Protein AF-A0A9P1HA32-F1 (afdb_monomer_lite)

pLDDT: mean 78.18, std 13.2, range [44.25, 96.19]

Foldseek 3Di:
DVVVVVVPDPPVCVVVVLDALLVVLLVVLQVLLVVLVCVVPDVVVCCVVVVVVVVVCVVVQQQDWAFPLCQLVLLVVLLVLLVVVVCCLVVVNPVLLVNLVRNVVRPPPFFFFAPLLLCVVSVVLNVVSVVSSVCSPPPDDRDPPDTDRNNVSVVVSVNSSSVNVNSSSSCSVNSVPPDPVPGPNDDPPVVPDPVVSLQPSRGDPGNDDSSSVSNVSSVVSVVVSVVVVVVVVVVVVVVVVVVD

Radius of gyration: 21.09 Å; chains: 1; bounding box: 53×34×69 Å

InterPro domains:
  IPR039698 Polyprenal reductase [PTHR14624] (65-184)

Secondary structure (DSSP, 8-state):
-HHHHHTTS-GGGHHHHHS-HHHHHHHHHHHHHHHHHHHHH-HHHHHHHHHHHHHHHHHTTTTSEEPTTHHHHHHHHHHHHHHHHHHHHHTT-HHHHHHHHHHHHHS-S--PPPHHHHHHHHHHHHHHHHHHHHHHHHT----TT-PEEHHHHHHHHHHHHHHHHHHHHHTHHHHHH--TTT------GGGGSHHHHHHH---TT-S--HHHHHHHHHHHHHHHHHHHHHHHHHHHHHHHHTT-

Structure (mmCIF, N/CA/C/O backbone):
data_AF-A0A9P1HA32-F1
#
_entry.id   AF-A0A9P1HA32-F1
#
loop_
_atom_site.group_PDB
_atom_site.id
_atom_site.type_symbol
_atom_site.label_atom_id
_atom_site.label_alt_id
_atom_site.label_comp_id
_atom_site.label_asym_id
_atom_site.label_entity_id
_atom_site.label_seq_id
_atom_site.pdbx_PDB_ins_code
_atom_site.Cartn_x
_atom_site.Cartn_y
_atom_site.Cartn_z
_atom_site.occupancy
_atom_site.B_iso_or_equiv
_atom_site.auth_seq_id
_atom_site.auth_comp_id
_atom_site.auth_asym_id
_atom_site.auth_atom_id
_atom_site.pdbx_PDB_model_num
ATOM 1 N N . MET A 1 1 ? 3.486 -9.807 30.773 1.00 44.25 1 MET A N 1
ATOM 2 C CA . MET A 1 1 ? 4.508 -10.200 29.771 1.00 44.25 1 MET A CA 1
ATOM 3 C C . MET A 1 1 ? 4.832 -9.057 28.807 1.00 44.25 1 MET A C 1
ATOM 5 O O . MET A 1 1 ? 6.008 -8.838 28.571 1.00 44.25 1 MET A O 1
ATOM 9 N N . ALA A 1 2 ? 3.843 -8.283 28.332 1.00 46.78 2 ALA A N 1
ATOM 10 C CA . ALA A 1 2 ? 4.069 -7.088 27.504 1.00 46.78 2 ALA A CA 1
ATOM 11 C C . ALA A 1 2 ? 4.891 -5.974 28.195 1.00 46.78 2 ALA A C 1
ATOM 13 O O . ALA A 1 2 ? 5.728 -5.360 27.544 1.00 46.78 2 ALA A O 1
ATOM 14 N N . SER A 1 3 ? 4.729 -5.770 29.512 1.00 52.09 3 SER A N 1
ATOM 15 C CA . SER A 1 3 ? 5.490 -4.755 30.266 1.00 52.09 3 SER A CA 1
ATOM 16 C C . SER A 1 3 ? 7.006 -4.988 30.231 1.00 52.09 3 SER A C 1
ATOM 18 O O . SER A 1 3 ? 7.754 -4.084 29.898 1.00 52.09 3 SER A O 1
ATOM 20 N N . ARG A 1 4 ? 7.457 -6.237 30.422 1.00 55.56 4 ARG A N 1
ATOM 21 C CA . ARG A 1 4 ? 8.890 -6.591 30.384 1.00 55.56 4 ARG A CA 1
ATOM 22 C C . ARG A 1 4 ? 9.540 -6.449 29.003 1.00 55.56 4 ARG A C 1
ATOM 24 O O . ARG A 1 4 ? 10.763 -6.464 28.913 1.00 55.56 4 ARG A O 1
ATOM 31 N N . ILE A 1 5 ? 8.740 -6.416 27.935 1.00 58.91 5 ILE A N 1
ATOM 32 C CA . ILE A 1 5 ? 9.242 -6.203 26.573 1.00 58.91 5 ILE A CA 1
ATOM 33 C C . ILE A 1 5 ? 9.400 -4.705 26.316 1.00 58.91 5 ILE A C 1
ATOM 35 O O . ILE A 1 5 ? 10.415 -4.333 25.739 1.00 58.91 5 ILE A O 1
ATOM 39 N N . LEU A 1 6 ? 8.466 -3.865 26.791 1.00 58.16 6 LEU A N 1
ATOM 40 C CA . LEU A 1 6 ? 8.597 -2.405 26.710 1.00 58.16 6 LEU A CA 1
ATOM 41 C C . LEU A 1 6 ? 9.836 -1.895 27.461 1.00 58.16 6 LEU A C 1
ATOM 43 O O . LEU A 1 6 ? 10.547 -1.065 26.914 1.00 58.16 6 LEU A O 1
ATOM 47 N N . ASP A 1 7 ? 10.166 -2.467 28.623 1.00 61.94 7 ASP A N 1
ATOM 48 C CA . ASP A 1 7 ? 11.339 -2.055 29.421 1.00 61.94 7 ASP A CA 1
ATOM 49 C C . ASP A 1 7 ? 12.695 -2.299 28.723 1.00 61.94 7 ASP A C 1
ATOM 51 O O . ASP A 1 7 ? 13.727 -1.787 29.151 1.00 61.94 7 ASP A O 1
ATOM 55 N N . ARG A 1 8 ? 12.728 -3.121 27.662 1.00 66.25 8 ARG A N 1
ATOM 56 C CA . ARG A 1 8 ? 13.937 -3.366 26.850 1.00 66.25 8 ARG A CA 1
ATOM 57 C C . ARG A 1 8 ? 14.020 -2.488 25.610 1.00 66.25 8 ARG A C 1
ATOM 59 O O . ARG A 1 8 ? 14.972 -2.622 24.838 1.00 66.25 8 ARG A O 1
ATOM 66 N N . ILE A 1 9 ? 13.019 -1.650 25.375 1.00 65.69 9 ILE A N 1
ATOM 67 C CA . ILE A 1 9 ? 12.989 -0.793 24.204 1.00 65.69 9 ILE A CA 1
ATOM 68 C C . ILE A 1 9 ? 13.844 0.436 24.516 1.00 65.69 9 ILE A C 1
ATOM 70 O O . ILE A 1 9 ? 13.644 1.069 25.548 1.00 65.69 9 ILE A O 1
ATOM 74 N N . PRO A 1 10 ? 14.819 0.777 23.656 1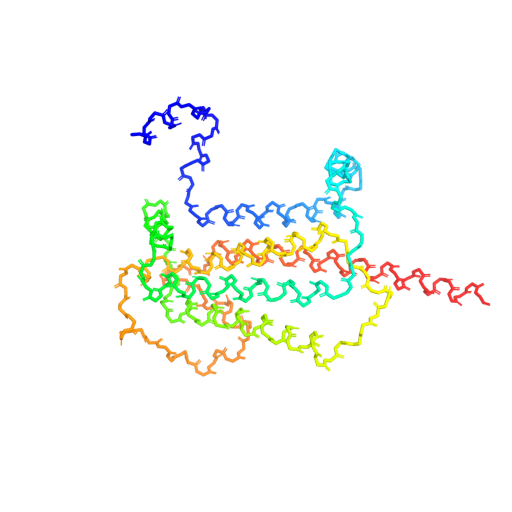.00 76.38 10 PRO A N 1
ATOM 75 C CA . PRO A 1 10 ? 15.599 1.992 23.830 1.00 76.38 10 PRO A CA 1
ATOM 76 C C . PRO A 1 10 ? 14.669 3.201 23.960 1.00 76.38 10 PRO A C 1
ATOM 78 O O . PRO A 1 10 ? 13.736 3.327 23.170 1.00 76.38 10 PRO A O 1
ATOM 81 N N . GLU A 1 11 ? 14.962 4.127 24.872 1.00 72.44 11 GLU A N 1
ATOM 82 C CA . GLU A 1 11 ? 14.212 5.388 25.050 1.00 72.44 11 GLU A CA 1
ATOM 83 C C . GLU A 1 11 ? 14.012 6.157 23.726 1.00 72.44 11 GLU A C 1
ATOM 85 O O . GLU A 1 11 ? 13.009 6.828 23.512 1.00 72.44 11 GLU A O 1
ATOM 90 N N . ALA A 1 12 ? 14.920 5.985 22.761 1.00 68.69 12 ALA A N 1
ATOM 91 C CA . ALA A 1 12 ? 14.805 6.559 21.419 1.00 68.69 12 ALA A CA 1
ATOM 92 C C . ALA A 1 12 ? 13.623 6.018 20.579 1.00 68.69 12 ALA A C 1
ATOM 94 O O . ALA A 1 12 ? 13.198 6.667 19.626 1.00 68.69 12 ALA A O 1
ATOM 95 N N . LEU A 1 13 ? 13.099 4.831 20.897 1.00 70.44 13 LEU A N 1
ATOM 96 C CA . LEU A 1 13 ? 11.976 4.184 20.207 1.00 70.44 13 LEU A CA 1
ATOM 97 C C . LEU A 1 13 ? 10.626 4.462 20.879 1.00 70.44 13 LEU A C 1
ATOM 99 O O . LEU A 1 13 ? 9.595 4.224 20.251 1.00 70.44 13 LEU A O 1
ATOM 103 N N . HIS A 1 14 ? 10.611 5.002 22.101 1.00 72.75 14 HIS A N 1
ATOM 104 C CA . HIS A 1 14 ? 9.379 5.405 22.785 1.00 72.75 14 HIS A CA 1
ATOM 105 C C . HIS A 1 14 ? 8.514 6.367 21.952 1.00 72.75 14 HIS A C 1
ATOM 107 O O . HIS A 1 14 ? 7.340 6.060 21.750 1.00 72.75 14 HIS A O 1
ATOM 113 N N . PRO A 1 15 ? 9.070 7.439 21.348 1.00 75.62 15 PRO A N 1
ATOM 114 C CA . PRO A 1 15 ? 8.289 8.348 20.508 1.00 75.62 15 PRO A CA 1
ATOM 115 C C . PRO A 1 15 ? 7.692 7.645 19.286 1.00 75.62 15 PRO A C 1
ATOM 117 O O . PRO A 1 15 ? 6.566 7.923 18.884 1.00 75.62 15 PRO A O 1
ATOM 120 N N . LEU A 1 16 ? 8.433 6.696 18.703 1.00 74.88 16 LEU A N 1
ATOM 121 C CA . LEU A 1 16 ? 7.949 5.911 17.571 1.00 74.88 16 LEU A CA 1
ATOM 122 C C . LEU A 1 16 ? 6.808 4.998 17.987 1.00 74.88 16 LEU A C 1
ATOM 124 O O . LEU A 1 16 ? 5.899 4.804 17.196 1.00 74.88 16 LEU A O 1
ATOM 128 N N . LEU A 1 17 ? 6.833 4.456 19.201 1.00 75.56 17 LEU A N 1
ATOM 129 C CA . LEU A 1 17 ? 5.786 3.595 19.738 1.00 75.56 17 LEU A CA 1
ATOM 130 C C . LEU A 1 17 ? 4.567 4.346 20.243 1.00 75.56 17 LEU A C 1
ATOM 132 O O . LEU A 1 17 ? 3.614 3.672 20.619 1.00 75.56 17 LEU A O 1
ATOM 136 N N . GLU A 1 18 ? 4.567 5.675 20.267 1.00 80.88 18 GLU A N 1
ATOM 137 C CA . GLU A 1 18 ? 3.419 6.510 20.643 1.00 80.88 18 GLU A CA 1
ATOM 138 C C . GLU A 1 18 ? 2.611 6.991 19.436 1.00 80.88 18 GLU A C 1
ATOM 140 O O . GLU A 1 18 ? 1.454 7.377 19.592 1.00 80.88 18 GLU A O 1
ATOM 145 N N . LEU A 1 19 ? 3.178 6.891 18.231 1.00 84.50 19 LEU A N 1
ATOM 146 C CA . LEU A 1 19 ? 2.506 7.287 16.998 1.00 84.50 19 LEU A CA 1
ATOM 147 C C . LEU A 1 19 ? 1.197 6.510 16.783 1.00 84.50 19 LEU A C 1
ATOM 149 O O . LEU A 1 19 ? 1.073 5.320 17.112 1.00 84.50 19 LEU A O 1
ATOM 153 N N . ALA A 1 20 ? 0.218 7.204 16.210 1.00 87.56 20 ALA A N 1
ATOM 154 C CA . ALA A 1 20 ? -1.002 6.596 15.709 1.00 87.56 20 ALA A CA 1
ATOM 155 C C . ALA A 1 20 ? -0.701 5.770 14.438 1.00 87.56 20 ALA A C 1
ATOM 157 O O . ALA A 1 20 ? 0.168 6.160 13.647 1.00 87.56 20 ALA A O 1
ATOM 158 N N . PRO A 1 21 ? -1.393 4.637 14.215 1.00 89.31 21 PRO A N 1
ATOM 159 C CA . PRO A 1 21 ? -1.335 3.864 12.971 1.00 89.31 21 PRO A CA 1
ATOM 160 C C . PRO A 1 21 ? -1.310 4.714 11.681 1.00 89.31 21 PRO A C 1
ATOM 162 O O . PRO A 1 21 ? -0.484 4.462 10.794 1.00 89.31 21 PRO A O 1
ATOM 165 N N . SER A 1 22 ? -2.137 5.757 11.589 1.00 87.56 22 SER A N 1
ATOM 166 C CA . SER A 1 22 ? -2.205 6.677 10.440 1.00 87.56 22 SER A CA 1
ATOM 167 C C . SER A 1 22 ? -0.904 7.452 10.212 1.00 87.56 22 SER A C 1
ATOM 169 O O . SER A 1 22 ? -0.466 7.629 9.072 1.00 87.56 22 SER A O 1
ATOM 171 N N . GLN A 1 23 ? -0.216 7.846 11.285 1.00 89.75 23 GLN A N 1
ATOM 172 C CA . GLN A 1 23 ? 1.047 8.582 11.210 1.00 89.75 23 GLN A CA 1
ATOM 173 C C . GLN A 1 23 ? 2.181 7.726 10.643 1.00 89.75 23 GLN A C 1
ATOM 175 O O . GLN A 1 23 ? 3.029 8.253 9.923 1.00 89.75 23 GLN A O 1
ATOM 180 N N . TYR A 1 24 ? 2.191 6.411 10.888 1.00 90.75 24 TYR A N 1
ATOM 181 C CA . TYR A 1 24 ? 3.156 5.525 10.228 1.00 90.75 24 TYR A CA 1
ATOM 182 C C . TYR A 1 24 ? 2.925 5.469 8.717 1.00 90.75 24 TYR A C 1
ATOM 184 O O . TYR A 1 24 ? 3.887 5.493 7.950 1.00 90.75 24 TYR A O 1
ATOM 192 N N . CYS A 1 25 ? 1.663 5.439 8.280 1.00 90.25 25 CYS A N 1
ATOM 193 C CA . CYS A 1 25 ? 1.320 5.449 6.858 1.00 90.25 25 CYS A CA 1
ATOM 194 C C . CYS A 1 25 ? 1.735 6.775 6.205 1.00 90.25 25 CYS A C 1
ATOM 196 O O . CYS A 1 25 ? 2.379 6.785 5.155 1.00 90.25 25 CYS A O 1
ATOM 198 N N . GLN A 1 26 ? 1.453 7.900 6.866 1.00 89.88 26 GLN A N 1
ATOM 199 C CA . GLN A 1 26 ? 1.879 9.230 6.423 1.00 89.88 26 GLN A CA 1
ATOM 200 C C . GLN A 1 26 ? 3.405 9.346 6.343 1.00 89.88 26 GLN A C 1
ATOM 202 O O . GLN A 1 26 ? 3.929 9.813 5.332 1.00 89.88 26 GLN A O 1
ATOM 207 N N . ALA A 1 27 ? 4.126 8.878 7.366 1.00 91.12 27 ALA A N 1
ATOM 208 C CA . ALA A 1 27 ? 5.585 8.863 7.378 1.00 91.12 27 ALA A CA 1
ATOM 209 C C . ALA A 1 27 ? 6.145 7.997 6.244 1.00 91.12 27 ALA A C 1
ATOM 211 O O . ALA A 1 27 ? 7.070 8.419 5.555 1.00 91.12 27 ALA A O 1
ATOM 212 N N . PHE A 1 28 ? 5.558 6.825 5.995 1.00 92.75 28 PHE A N 1
ATOM 213 C CA . PHE A 1 28 ? 5.954 5.944 4.899 1.00 92.75 28 PHE A CA 1
ATOM 214 C C . PHE A 1 28 ? 5.845 6.639 3.533 1.00 92.75 28 PHE A C 1
ATOM 216 O O . PHE A 1 28 ? 6.834 6.709 2.797 1.00 92.75 28 PHE A O 1
ATOM 223 N N . PHE A 1 29 ? 4.683 7.212 3.202 1.00 89.62 29 PHE A N 1
ATOM 224 C CA . PHE A 1 29 ? 4.498 7.919 1.929 1.00 89.62 29 PHE A CA 1
ATOM 225 C C . PHE A 1 29 ? 5.328 9.205 1.847 1.00 89.62 29 PHE A C 1
ATOM 227 O O . PHE A 1 29 ? 5.883 9.508 0.790 1.00 89.62 29 PHE A O 1
ATOM 234 N N . GLY A 1 30 ? 5.473 9.929 2.958 1.00 90.31 30 GLY A N 1
ATOM 235 C CA . GLY A 1 30 ? 6.306 11.126 3.048 1.00 90.31 30 GLY A CA 1
ATOM 236 C C . GLY A 1 30 ? 7.784 10.833 2.788 1.00 90.31 30 GLY A C 1
ATOM 237 O O . GLY A 1 30 ? 8.404 11.512 1.971 1.00 90.31 30 GLY A O 1
ATOM 238 N N . ILE A 1 31 ? 8.337 9.788 3.412 1.00 91.06 31 ILE A N 1
ATOM 239 C CA . ILE A 1 31 ? 9.726 9.350 3.209 1.00 91.06 31 ILE A CA 1
ATOM 240 C C . ILE A 1 31 ? 9.939 8.907 1.761 1.00 91.06 31 ILE A C 1
ATOM 242 O O . ILE A 1 31 ? 10.912 9.328 1.134 1.00 91.06 31 ILE A O 1
ATOM 246 N N . LEU A 1 32 ? 9.030 8.104 1.200 1.00 88.69 32 LEU A N 1
ATOM 247 C CA . LEU A 1 32 ? 9.145 7.667 -0.192 1.00 88.69 32 LEU A CA 1
ATOM 248 C C . LEU A 1 32 ? 9.054 8.838 -1.175 1.00 88.69 32 LEU A C 1
ATOM 250 O O . LEU A 1 32 ? 9.888 8.946 -2.074 1.00 88.69 32 LEU A O 1
ATOM 254 N N . GLY A 1 33 ? 8.085 9.738 -0.997 1.00 86.25 33 GLY A N 1
ATOM 255 C CA . GLY A 1 33 ? 7.920 10.916 -1.850 1.00 86.25 33 GLY A CA 1
ATOM 256 C C . GLY A 1 33 ? 9.112 11.869 -1.749 1.00 86.25 33 GLY A C 1
ATOM 257 O O . GLY A 1 33 ? 9.669 12.280 -2.770 1.00 86.25 33 GLY A O 1
ATOM 258 N N . GLY A 1 34 ? 9.564 12.154 -0.525 1.00 87.69 34 GLY A N 1
ATOM 259 C CA . GLY A 1 34 ? 10.738 12.981 -0.255 1.00 87.69 34 GLY A CA 1
ATOM 260 C C . GLY A 1 34 ? 12.007 12.380 -0.851 1.00 87.69 34 GLY A C 1
ATOM 261 O O . GLY A 1 34 ? 12.762 13.089 -1.512 1.00 87.69 34 GLY A O 1
ATOM 262 N N . GLY A 1 35 ? 12.197 11.064 -0.722 1.00 85.69 35 GLY A N 1
ATOM 263 C CA . GLY A 1 35 ? 13.290 10.331 -1.360 1.00 85.69 35 GLY A CA 1
ATOM 264 C C . GLY A 1 35 ? 13.261 10.445 -2.886 1.00 85.69 35 GLY A C 1
ATOM 265 O O . GLY A 1 35 ? 14.277 10.774 -3.499 1.00 85.69 35 GLY A O 1
ATOM 266 N N . CYS A 1 36 ? 12.094 10.264 -3.515 1.00 82.56 36 CYS A N 1
ATOM 267 C CA . CYS A 1 36 ? 11.939 10.444 -4.961 1.00 82.56 36 CYS A CA 1
ATOM 268 C C . CYS A 1 36 ? 12.301 11.861 -5.425 1.00 82.56 36 CYS A C 1
ATOM 270 O O . CYS A 1 36 ? 12.881 12.016 -6.500 1.00 82.56 36 CYS A O 1
ATOM 272 N N . ILE A 1 37 ? 11.958 12.895 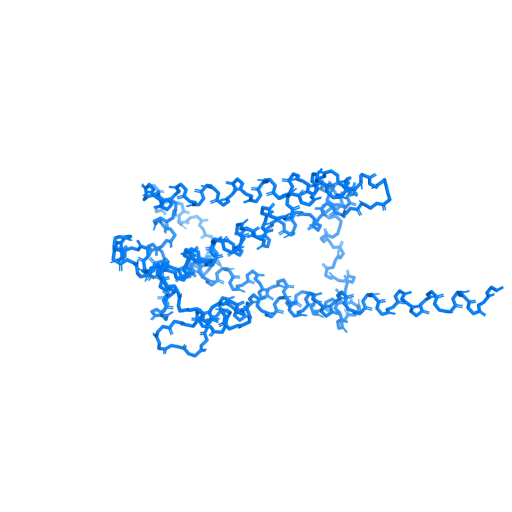-4.654 1.00 84.44 37 ILE A N 1
ATOM 273 C CA . ILE A 1 37 ? 12.297 14.287 -4.978 1.00 84.44 37 ILE A CA 1
ATOM 274 C C . ILE A 1 37 ? 13.787 14.557 -4.744 1.00 84.44 37 ILE A C 1
ATOM 276 O O . ILE A 1 37 ? 14.446 15.114 -5.621 1.00 84.44 37 ILE A O 1
ATOM 280 N N . ALA A 1 38 ? 14.335 14.131 -3.607 1.00 83.62 38 ALA A N 1
ATOM 281 C CA . ALA A 1 38 ? 15.738 14.332 -3.253 1.00 83.62 38 ALA A CA 1
ATOM 282 C C . ALA A 1 38 ? 16.675 13.744 -4.319 1.00 83.62 38 ALA A C 1
ATOM 284 O O . ALA A 1 38 ? 17.581 14.429 -4.797 1.00 83.62 38 ALA A O 1
ATOM 285 N N . LEU A 1 39 ? 16.378 12.524 -4.782 1.00 80.12 39 LEU A N 1
ATOM 286 C CA . LEU A 1 39 ? 17.112 11.878 -5.871 1.00 80.12 39 LEU A CA 1
ATOM 287 C C . LEU A 1 39 ? 16.982 12.625 -7.207 1.00 80.12 39 LEU A C 1
ATOM 289 O O . LEU A 1 39 ? 17.876 12.531 -8.040 1.00 80.12 39 LEU A O 1
ATOM 293 N N . GLN A 1 40 ? 15.898 13.367 -7.442 1.00 79.31 40 GLN A N 1
ATOM 294 C CA . GLN A 1 40 ? 15.712 14.133 -8.679 1.00 79.31 40 GLN A CA 1
ATOM 295 C C . GLN A 1 40 ? 16.402 15.499 -8.678 1.00 79.31 40 GLN A C 1
ATOM 297 O O . GLN A 1 40 ? 16.683 16.017 -9.759 1.00 79.31 40 GLN A O 1
ATOM 302 N N . ILE A 1 41 ? 16.581 16.115 -7.509 1.00 79.56 41 ILE A N 1
ATOM 303 C CA . ILE A 1 41 ? 17.071 17.496 -7.391 1.00 79.56 41 ILE A CA 1
ATOM 304 C C . ILE A 1 41 ? 18.582 17.534 -7.160 1.00 79.56 41 ILE A C 1
ATOM 306 O O . ILE A 1 41 ? 19.241 18.443 -7.659 1.00 79.56 41 ILE A O 1
ATOM 310 N N . VAL A 1 42 ? 19.146 16.556 -6.443 1.00 78.38 42 VAL A N 1
ATOM 311 C CA . VAL A 1 42 ? 20.544 16.609 -5.994 1.00 78.38 42 VAL A CA 1
ATOM 312 C C . VAL A 1 42 ? 21.315 15.379 -6.497 1.00 78.38 42 VAL A C 1
ATOM 314 O O . VAL A 1 42 ? 21.366 14.364 -5.806 1.00 78.38 42 VAL A O 1
ATOM 317 N N . PRO A 1 43 ? 21.949 15.439 -7.687 1.00 71.56 43 PRO A N 1
ATOM 318 C CA . PRO A 1 43 ? 22.750 14.332 -8.218 1.00 71.56 43 PRO A CA 1
ATOM 319 C C . PRO A 1 43 ? 23.866 13.841 -7.273 1.00 71.56 43 PRO A C 1
ATOM 321 O O . PRO A 1 43 ? 23.971 12.632 -7.103 1.00 71.56 43 PRO A O 1
ATOM 324 N N . PRO A 1 44 ? 24.625 14.709 -6.565 1.00 75.06 44 PRO A N 1
ATOM 325 C CA . PRO A 1 44 ? 25.649 14.256 -5.609 1.00 75.06 44 PRO A CA 1
ATOM 326 C C . PRO A 1 44 ? 25.081 13.460 -4.427 1.00 75.06 44 PRO A C 1
ATOM 328 O O . PRO A 1 44 ? 25.765 12.646 -3.813 1.00 75.06 44 PRO A O 1
ATOM 331 N N . LEU A 1 45 ? 23.810 13.700 -4.094 1.00 68.12 45 LEU A N 1
ATOM 332 C CA . LEU A 1 45 ? 23.119 13.003 -3.020 1.00 68.12 45 LEU A CA 1
ATOM 333 C C . LEU A 1 45 ? 22.723 11.583 -3.447 1.00 68.12 45 LEU A C 1
ATOM 335 O O . LEU A 1 45 ? 22.515 10.740 -2.581 1.00 68.12 45 LEU A O 1
ATOM 339 N N . GLN A 1 46 ? 22.664 11.287 -4.751 1.00 71.00 46 GLN A N 1
ATOM 340 C CA . GLN A 1 46 ? 22.440 9.926 -5.242 1.00 71.00 46 GLN A CA 1
ATOM 341 C C . GLN A 1 46 ? 23.573 9.007 -4.783 1.00 71.00 46 GLN A C 1
ATOM 343 O O . GLN A 1 46 ? 23.293 7.976 -4.184 1.00 71.00 46 GLN A O 1
ATOM 348 N N . ASP A 1 47 ? 24.831 9.410 -4.959 1.00 69.81 47 ASP A N 1
ATOM 349 C CA . ASP A 1 47 ? 25.984 8.588 -4.571 1.00 69.81 47 ASP A CA 1
ATOM 350 C C . ASP A 1 47 ? 26.078 8.409 -3.047 1.00 69.81 47 ASP A C 1
ATOM 352 O O . ASP A 1 47 ? 26.352 7.311 -2.557 1.00 69.81 47 ASP A O 1
ATOM 356 N N . ALA A 1 48 ? 25.767 9.462 -2.284 1.00 73.38 48 ALA A N 1
ATOM 357 C CA . ALA A 1 48 ? 25.771 9.422 -0.822 1.00 73.38 48 ALA A CA 1
ATOM 358 C C . ALA A 1 48 ? 24.602 8.604 -0.233 1.00 73.38 48 ALA A C 1
ATOM 360 O O . ALA A 1 48 ? 24.806 7.819 0.695 1.00 73.38 48 ALA A O 1
ATOM 361 N N . LEU A 1 49 ? 23.381 8.763 -0.761 1.00 69.69 49 LEU A N 1
ATOM 362 C CA . LEU A 1 49 ? 22.188 8.070 -0.257 1.00 69.69 49 LEU A CA 1
ATOM 363 C C . LEU A 1 49 ? 22.069 6.638 -0.767 1.00 69.69 49 LEU A C 1
ATOM 365 O O . LEU A 1 49 ? 21.605 5.780 -0.024 1.00 69.69 49 LEU A O 1
ATOM 369 N N . LEU A 1 50 ? 22.444 6.362 -2.018 1.00 76.00 50 LEU A N 1
ATOM 370 C CA . LEU A 1 50 ? 22.276 5.041 -2.633 1.00 76.00 50 LEU A CA 1
ATOM 371 C C . LEU A 1 50 ? 23.511 4.150 -2.480 1.00 76.00 50 LEU A C 1
ATOM 373 O O . LEU A 1 50 ? 23.389 2.944 -2.678 1.00 76.00 50 LEU A O 1
ATOM 377 N N . GLY A 1 51 ? 24.663 4.681 -2.061 1.00 77.88 51 GLY A N 1
ATOM 378 C CA . GLY A 1 51 ? 25.909 3.919 -1.965 1.00 77.88 51 GLY A CA 1
ATOM 379 C C . GLY A 1 51 ? 25.801 2.644 -1.120 1.00 77.88 51 GLY A C 1
ATOM 380 O O . GLY A 1 51 ? 26.045 1.543 -1.616 1.00 77.88 51 GLY A O 1
ATOM 381 N N . TRP A 1 52 ? 25.416 2.754 0.153 1.00 80.44 52 TRP A N 1
ATOM 382 C CA . TRP A 1 52 ? 25.273 1.578 1.021 1.00 80.44 52 TRP A CA 1
ATOM 383 C C . TRP A 1 52 ? 23.974 0.779 0.777 1.00 80.44 52 TRP A C 1
ATOM 385 O O . TRP A 1 52 ? 24.065 -0.455 0.761 1.00 80.44 52 TRP A O 1
ATOM 395 N N . PRO A 1 53 ? 22.793 1.388 0.508 1.00 81.50 53 PRO A N 1
ATOM 396 C CA . PRO A 1 53 ? 21.571 0.624 0.280 1.00 81.50 53 PRO A CA 1
ATOM 397 C C . PRO A 1 53 ? 21.627 -0.188 -1.006 1.00 81.50 53 PRO A C 1
ATOM 399 O O . PRO A 1 53 ? 21.196 -1.331 -1.004 1.00 81.50 53 PRO A O 1
ATOM 402 N N . VAL A 1 54 ? 22.196 0.335 -2.098 1.00 81.94 54 VAL A N 1
ATOM 403 C CA . VAL A 1 54 ? 22.317 -0.424 -3.356 1.00 81.94 54 VAL A CA 1
ATOM 404 C C . VAL A 1 54 ? 23.206 -1.648 -3.165 1.00 81.94 54 VAL A C 1
ATOM 406 O O . VAL A 1 54 ? 22.879 -2.720 -3.667 1.00 81.94 54 VAL A O 1
ATOM 409 N N . ARG A 1 55 ? 24.287 -1.541 -2.383 1.00 82.25 55 ARG A N 1
ATOM 410 C CA . ARG A 1 55 ? 25.147 -2.694 -2.065 1.00 82.25 55 ARG A CA 1
ATOM 411 C C . ARG A 1 55 ? 24.401 -3.744 -1.248 1.00 82.25 55 ARG A C 1
ATOM 413 O O . ARG A 1 55 ? 24.486 -4.926 -1.569 1.00 82.25 55 ARG A O 1
ATOM 420 N N . LEU A 1 56 ? 23.630 -3.317 -0.248 1.00 84.56 56 LEU A N 1
ATOM 421 C CA . LEU A 1 56 ? 22.787 -4.208 0.550 1.00 84.56 56 LEU A CA 1
ATOM 422 C C . LEU A 1 56 ? 21.704 -4.885 -0.305 1.00 84.56 56 LEU A C 1
ATOM 424 O O . LEU A 1 56 ? 21.533 -6.098 -0.236 1.00 84.56 56 LEU A O 1
ATOM 428 N N . LEU A 1 57 ? 21.009 -4.120 -1.148 1.00 85.44 57 LEU A N 1
ATOM 429 C CA . LEU A 1 57 ? 19.995 -4.626 -2.075 1.00 85.44 57 LEU A CA 1
ATOM 430 C C . LEU A 1 57 ? 20.600 -5.601 -3.092 1.00 85.44 57 LEU A C 1
ATOM 432 O O . LEU A 1 57 ? 19.964 -6.593 -3.442 1.00 85.44 57 LEU A O 1
ATOM 436 N N . GLY A 1 58 ? 21.829 -5.344 -3.545 1.00 81.94 58 GLY A N 1
ATOM 437 C CA . GLY A 1 58 ? 22.590 -6.250 -4.400 1.00 81.94 58 GLY A CA 1
ATOM 438 C C . GLY A 1 58 ? 22.909 -7.565 -3.695 1.00 81.94 58 GLY A C 1
ATOM 439 O O . GLY A 1 58 ? 22.615 -8.626 -4.240 1.00 81.94 58 GLY A O 1
ATOM 440 N N . ALA A 1 59 ? 23.422 -7.501 -2.463 1.00 81.75 59 ALA A N 1
ATOM 441 C CA . ALA A 1 59 ? 23.701 -8.679 -1.638 1.00 81.75 59 ALA A CA 1
ATOM 442 C C . ALA A 1 59 ? 22.432 -9.489 -1.317 1.00 81.75 59 ALA A C 1
ATOM 444 O O . ALA A 1 59 ? 22.471 -10.715 -1.290 1.00 81.75 59 ALA A O 1
ATOM 445 N N . ALA A 1 60 ? 21.296 -8.812 -1.141 1.00 83.06 60 ALA A N 1
ATOM 446 C CA . ALA A 1 60 ? 19.989 -9.434 -0.937 1.00 83.06 60 ALA A CA 1
ATOM 447 C C . ALA A 1 60 ? 19.350 -9.983 -2.231 1.00 83.06 60 ALA A C 1
ATOM 449 O O . ALA A 1 60 ? 18.231 -10.489 -2.191 1.00 83.06 60 ALA A O 1
ATOM 450 N N . GLY A 1 61 ? 20.004 -9.850 -3.392 1.00 81.44 61 GLY A N 1
ATOM 451 C CA . GLY A 1 61 ? 19.463 -10.291 -4.681 1.00 81.44 61 GLY A CA 1
ATOM 452 C C . GLY A 1 61 ? 18.306 -9.433 -5.212 1.00 81.44 61 GLY A C 1
ATOM 453 O O . GLY A 1 61 ? 17.697 -9.776 -6.222 1.00 81.44 61 GLY A O 1
ATOM 454 N N . LEU A 1 62 ? 18.008 -8.288 -4.597 1.00 82.62 62 LEU A N 1
ATOM 455 C CA . LEU A 1 62 ? 16.907 -7.396 -4.985 1.00 82.62 62 LEU A CA 1
ATOM 456 C C . LEU A 1 62 ? 17.237 -6.509 -6.198 1.00 82.62 62 LEU A C 1
ATOM 458 O O . LEU A 1 62 ? 16.356 -5.856 -6.756 1.00 82.62 62 LEU A O 1
ATOM 462 N N . LEU A 1 63 ? 18.490 -6.513 -6.653 1.00 83.19 63 LEU A N 1
ATOM 463 C CA . LEU A 1 63 ? 18.886 -5.918 -7.935 1.00 83.19 63 LEU A CA 1
ATOM 464 C C . LEU A 1 63 ? 18.753 -6.892 -9.116 1.00 83.19 63 LEU A C 1
ATOM 466 O O . LEU A 1 63 ? 19.132 -6.561 -10.239 1.00 83.19 63 LEU A O 1
ATOM 470 N N . THR A 1 64 ? 18.216 -8.092 -8.887 1.00 84.00 64 THR A N 1
ATOM 471 C CA . THR A 1 64 ? 17.950 -9.037 -9.973 1.00 84.00 64 THR A CA 1
ATOM 472 C C . THR A 1 64 ? 16.749 -8.595 -10.804 1.00 84.00 64 THR A C 1
ATOM 474 O O . THR A 1 64 ? 15.815 -7.943 -10.328 1.00 84.00 64 THR A O 1
ATOM 477 N N . ARG A 1 65 ? 16.796 -8.922 -12.096 1.00 83.06 65 ARG A N 1
ATOM 478 C CA . ARG A 1 65 ? 15.693 -8.704 -13.029 1.00 83.06 65 ARG A CA 1
ATOM 479 C C . ARG A 1 65 ? 14.726 -9.875 -12.931 1.00 83.06 65 ARG A C 1
ATOM 481 O O . ARG A 1 65 ? 15.109 -11.026 -13.103 1.00 83.06 65 ARG A O 1
ATOM 488 N N . VAL A 1 66 ? 13.474 -9.550 -12.671 1.00 81.38 66 VAL A N 1
ATOM 489 C CA . VAL A 1 66 ? 12.381 -10.491 -12.488 1.00 81.38 66 VAL A CA 1
ATOM 490 C C . VAL A 1 66 ? 11.641 -10.680 -13.817 1.00 81.38 66 VAL A C 1
ATOM 492 O O . VAL A 1 66 ? 11.396 -9.689 -14.520 1.00 81.38 66 VAL A O 1
ATOM 495 N N . PRO A 1 67 ? 11.284 -11.926 -14.186 1.00 80.38 67 PRO A N 1
ATOM 496 C CA . PRO A 1 67 ? 10.553 -12.205 -15.415 1.00 80.38 67 PRO A CA 1
ATOM 497 C C . PRO A 1 67 ? 9.120 -11.665 -15.372 1.00 80.38 67 PRO A C 1
ATOM 499 O O . PRO A 1 67 ? 8.495 -11.549 -14.320 1.00 80.38 67 PRO A O 1
ATOM 502 N N . HIS A 1 68 ? 8.567 -11.398 -16.553 1.00 71.81 68 HIS A N 1
ATOM 503 C CA . HIS A 1 68 ? 7.249 -10.783 -16.728 1.00 71.81 68 HIS A CA 1
ATOM 504 C C . HIS A 1 68 ? 6.090 -11.565 -16.067 1.00 71.81 68 HIS A C 1
ATOM 506 O O . HIS A 1 68 ? 5.105 -10.979 -15.631 1.00 71.81 68 HIS A O 1
ATOM 512 N N . SER A 1 69 ? 6.203 -12.888 -15.910 1.00 77.56 69 SER A N 1
ATOM 513 C CA . SER A 1 69 ? 5.183 -13.713 -15.236 1.00 77.56 69 SER A CA 1
ATOM 514 C C . SER A 1 69 ? 4.972 -13.356 -13.757 1.00 77.56 69 SER A C 1
ATOM 516 O O . SER A 1 69 ? 3.920 -13.651 -13.185 1.00 77.56 69 SER A O 1
ATOM 518 N N . TRP A 1 70 ? 5.932 -12.686 -13.117 1.00 80.31 70 TRP A N 1
ATOM 519 C CA . TRP A 1 70 ? 5.788 -12.230 -11.734 1.00 80.31 70 TRP A CA 1
ATOM 520 C C . TRP A 1 70 ? 4.809 -11.066 -11.573 1.00 80.31 70 TRP A C 1
ATOM 522 O O . TRP A 1 70 ? 4.383 -10.803 -10.448 1.00 80.31 70 TRP A O 1
ATOM 532 N N . PHE A 1 71 ? 4.394 -10.398 -12.656 1.00 80.25 71 PHE A N 1
ATOM 533 C CA . PHE A 1 71 ? 3.295 -9.431 -12.589 1.00 80.25 71 PHE A CA 1
ATOM 534 C C . PHE A 1 71 ? 1.977 -10.108 -12.192 1.00 80.25 71 PHE A C 1
ATOM 536 O O . PHE A 1 71 ? 1.250 -9.587 -11.354 1.00 80.25 71 PHE A O 1
ATOM 543 N N . ALA A 1 72 ? 1.694 -11.312 -12.698 1.00 84.94 72 ALA A N 1
ATOM 544 C CA . ALA A 1 72 ? 0.506 -12.056 -12.279 1.00 84.94 72 ALA A CA 1
ATOM 545 C C . ALA A 1 72 ? 0.576 -12.429 -10.786 1.00 84.94 72 ALA A C 1
ATOM 547 O O . ALA A 1 72 ? -0.385 -12.230 -10.049 1.00 84.94 72 ALA A O 1
ATOM 548 N N . HIS A 1 73 ? 1.740 -12.888 -10.317 1.00 87.94 73 HIS A N 1
ATOM 549 C CA . HIS A 1 73 ? 1.964 -13.225 -8.906 1.00 87.94 73 HIS A CA 1
ATOM 550 C C . HIS A 1 73 ? 1.816 -12.007 -7.991 1.00 87.94 73 HIS A C 1
ATOM 552 O O . HIS A 1 73 ? 1.244 -12.114 -6.911 1.00 87.94 73 HIS A O 1
ATOM 558 N N . PHE A 1 74 ? 2.278 -10.841 -8.444 1.00 89.19 74 PHE A N 1
ATOM 559 C CA . PHE A 1 74 ? 2.110 -9.571 -7.747 1.00 89.19 74 PHE A CA 1
ATOM 560 C C . PHE A 1 74 ? 0.635 -9.246 -7.495 1.00 89.19 74 PHE A C 1
ATOM 562 O O . PHE A 1 74 ? 0.232 -9.030 -6.352 1.00 89.19 74 PHE A O 1
ATOM 569 N N . TYR A 1 75 ? -0.186 -9.241 -8.550 1.00 89.31 75 TYR A N 1
ATOM 570 C CA . TYR A 1 75 ? -1.603 -8.906 -8.414 1.00 89.31 75 TYR A CA 1
ATOM 571 C C . TYR A 1 75 ? -2.390 -10.006 -7.695 1.00 89.31 75 TYR A C 1
ATOM 573 O O . TYR A 1 75 ? -3.290 -9.690 -6.922 1.00 89.31 75 TYR A O 1
ATOM 581 N N . ALA A 1 76 ? -2.022 -11.279 -7.870 1.00 92.12 76 ALA A N 1
ATOM 582 C CA . ALA A 1 76 ? -2.599 -12.380 -7.104 1.00 92.12 76 ALA A CA 1
ATOM 583 C C . ALA A 1 76 ? -2.316 -12.230 -5.600 1.00 92.12 76 ALA A C 1
ATOM 585 O O . ALA A 1 76 ? -3.239 -12.314 -4.794 1.00 92.12 76 ALA A O 1
ATOM 586 N N . ALA A 1 77 ? -1.071 -11.928 -5.218 1.00 93.25 77 ALA A N 1
ATOM 587 C CA . ALA A 1 77 ? -0.705 -11.685 -3.825 1.00 93.25 77 ALA A CA 1
ATOM 588 C C . ALA A 1 77 ? -1.462 -10.484 -3.235 1.00 93.25 77 ALA A C 1
ATOM 590 O O . ALA A 1 77 ? -1.945 -10.564 -2.106 1.00 93.25 77 ALA A O 1
ATOM 591 N N . LEU A 1 78 ? -1.623 -9.396 -3.999 1.00 92.38 78 LEU A N 1
ATOM 592 C CA . LEU A 1 78 ? -2.421 -8.245 -3.568 1.00 92.38 78 LEU A CA 1
ATOM 593 C C . LEU A 1 78 ? -3.897 -8.598 -3.376 1.00 92.38 78 LEU A C 1
ATOM 595 O O . LEU A 1 78 ? -4.476 -8.179 -2.379 1.00 92.38 78 LEU A O 1
ATOM 599 N N . LEU A 1 79 ? -4.502 -9.384 -4.269 1.00 94.31 79 LEU A N 1
ATOM 600 C CA . LEU A 1 79 ? -5.886 -9.837 -4.097 1.00 94.31 79 LEU A CA 1
ATOM 601 C C . LEU A 1 79 ? -6.039 -10.756 -2.884 1.00 94.31 79 LEU A C 1
ATOM 603 O O . LEU A 1 79 ? -6.975 -10.570 -2.113 1.00 94.31 79 LEU A O 1
ATOM 607 N N . CYS A 1 80 ? -5.106 -11.681 -2.652 1.00 96.12 80 CYS A N 1
ATOM 608 C CA . CYS A 1 80 ? -5.088 -12.481 -1.424 1.00 96.12 80 CYS A CA 1
ATOM 609 C C . CYS A 1 80 ? -4.995 -11.590 -0.178 1.00 96.12 80 CYS A C 1
ATOM 611 O O . CYS A 1 80 ? -5.687 -11.833 0.809 1.00 96.12 80 CYS A O 1
ATOM 613 N N . PHE A 1 81 ? -4.188 -10.527 -0.232 1.00 96.06 81 PHE A N 1
ATOM 614 C CA . PHE A 1 81 ? -4.092 -9.545 0.845 1.00 96.06 81 PHE A CA 1
ATOM 615 C C . PHE A 1 81 ? -5.406 -8.767 1.044 1.00 96.06 81 PHE A C 1
ATOM 617 O O . PHE A 1 81 ? -5.815 -8.552 2.182 1.00 96.06 81 PHE A O 1
ATOM 624 N N . GLN A 1 82 ? -6.118 -8.409 -0.032 1.00 95.69 82 GLN A N 1
ATOM 625 C CA . GLN A 1 82 ? -7.454 -7.800 0.063 1.00 95.69 82 GLN A CA 1
ATOM 626 C C . GLN A 1 82 ? -8.480 -8.760 0.679 1.00 95.69 82 GLN A C 1
ATOM 628 O O . GLN A 1 82 ? -9.254 -8.346 1.537 1.00 95.69 82 GLN A O 1
ATOM 633 N N . VAL A 1 83 ? -8.465 -10.041 0.291 1.00 96.00 83 VAL A N 1
ATOM 634 C CA . VAL A 1 83 ? -9.338 -11.077 0.871 1.00 96.00 83 VAL A CA 1
ATOM 635 C C . VAL A 1 83 ? -9.041 -11.272 2.354 1.00 96.00 83 VAL A C 1
ATOM 637 O O . VAL A 1 83 ? -9.971 -11.381 3.147 1.00 96.00 83 VAL A O 1
ATOM 640 N N . PHE A 1 84 ? -7.768 -11.264 2.755 1.00 96.19 84 PHE A N 1
ATOM 641 C CA . PHE A 1 84 ? -7.391 -11.307 4.166 1.00 96.19 84 PHE A CA 1
ATOM 642 C C . PHE A 1 84 ? -8.048 -10.169 4.959 1.00 96.19 84 PHE A C 1
ATOM 644 O O . PHE A 1 84 ? -8.659 -10.427 5.997 1.00 96.19 84 PHE A O 1
ATOM 651 N N . TRP A 1 85 ? -7.982 -8.932 4.459 1.00 94.81 85 TRP A N 1
ATOM 652 C CA . TRP A 1 85 ? -8.623 -7.796 5.121 1.00 94.81 85 TRP A CA 1
ATOM 653 C C . TRP A 1 85 ? -10.143 -7.889 5.124 1.00 94.81 85 TRP A C 1
ATOM 655 O O . TRP A 1 85 ? -10.753 -7.595 6.148 1.00 94.81 85 TRP A O 1
ATOM 665 N N . LEU A 1 86 ? -10.748 -8.359 4.030 1.00 93.94 86 LEU A N 1
ATOM 666 C CA . LEU A 1 86 ? -12.183 -8.615 3.978 1.00 93.94 86 LEU A CA 1
ATOM 667 C C . LEU A 1 86 ? -12.597 -9.600 5.071 1.00 93.94 86 LEU A C 1
ATOM 669 O O . LEU A 1 86 ? -13.527 -9.308 5.811 1.00 93.94 86 LEU A O 1
ATOM 673 N N . VAL A 1 87 ? -11.887 -10.727 5.205 1.00 93.56 87 VAL A N 1
ATOM 674 C CA . VAL A 1 87 ? -12.145 -11.72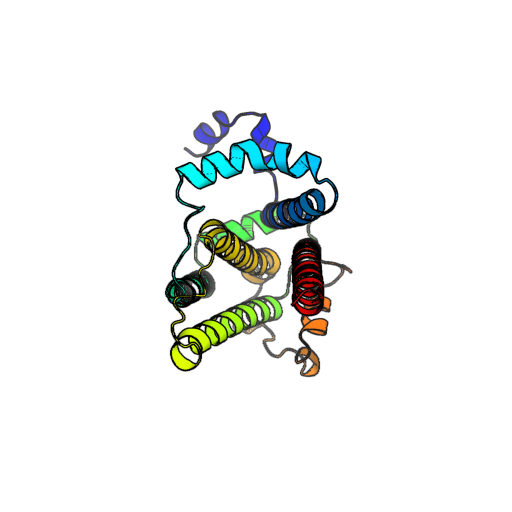4 6.254 1.00 93.56 87 VAL A CA 1
ATOM 675 C C . VAL A 1 87 ? -11.997 -11.091 7.633 1.00 93.56 87 VAL A C 1
ATOM 677 O O . VAL A 1 87 ? -12.898 -11.234 8.450 1.00 93.56 87 VAL A O 1
ATOM 680 N N . GLN A 1 88 ? -10.914 -10.346 7.887 1.00 94.38 88 GLN A N 1
ATOM 681 C CA . GLN A 1 88 ? -10.754 -9.631 9.158 1.00 94.38 88 GLN A CA 1
ATOM 682 C C . GLN A 1 88 ? -11.908 -8.657 9.424 1.00 94.38 88 GLN A C 1
ATOM 684 O O . GLN A 1 88 ? -12.338 -8.543 10.564 1.00 94.38 88 GLN A O 1
ATOM 689 N N . PHE A 1 89 ? -12.432 -7.985 8.406 1.00 90.69 89 PHE A N 1
ATOM 690 C CA . PHE A 1 89 ? -13.558 -7.074 8.555 1.00 90.69 89 PHE A CA 1
ATOM 691 C C . PHE A 1 89 ? -14.866 -7.815 8.865 1.00 90.69 89 PHE A C 1
ATOM 693 O O . PHE A 1 89 ? -15.486 -7.544 9.890 1.00 90.69 89 PHE A O 1
ATOM 700 N N . VAL A 1 90 ? -15.253 -8.805 8.053 1.00 89.31 90 VAL A N 1
ATOM 701 C CA . VAL A 1 90 ? -16.542 -9.500 8.231 1.00 89.31 90 VAL A CA 1
ATOM 702 C C . VAL A 1 90 ? -16.595 -10.383 9.477 1.00 89.31 90 VAL A C 1
ATOM 704 O O . VAL A 1 90 ? -17.675 -10.600 10.017 1.00 89.31 90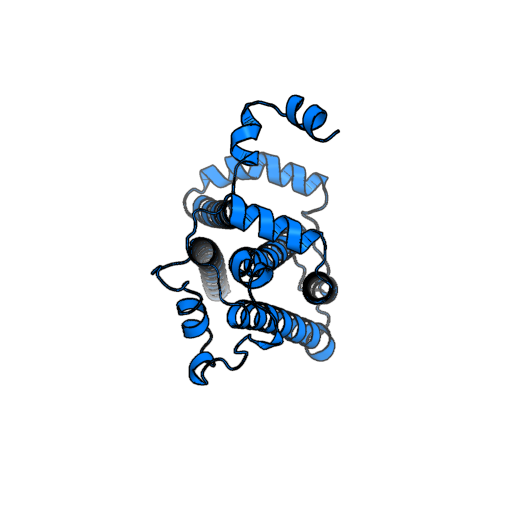 VAL A O 1
ATOM 707 N N . THR A 1 91 ? -15.456 -10.896 9.957 1.00 89.25 91 THR A N 1
ATOM 708 C CA . THR A 1 91 ? -15.415 -11.732 11.169 1.00 89.25 91 THR A CA 1
ATOM 709 C C . THR A 1 91 ? -15.113 -10.949 12.447 1.00 89.25 91 THR A C 1
ATOM 711 O O . THR A 1 91 ? -14.944 -11.580 13.488 1.00 89.25 91 THR A O 1
ATOM 714 N N . GLY A 1 92 ? -14.943 -9.622 12.394 1.00 86.62 92 GLY A N 1
ATOM 715 C CA . GLY A 1 92 ? -14.463 -8.849 13.551 1.00 86.62 92 GLY A CA 1
ATOM 716 C C . GLY A 1 92 ? -13.085 -9.324 14.038 1.00 86.62 92 GLY A C 1
ATOM 717 O O . GLY A 1 92 ? -12.860 -9.584 15.219 1.00 86.62 92 GLY A O 1
ATOM 718 N N . GLY A 1 93 ? -12.174 -9.557 13.097 1.00 90.56 93 GLY A N 1
ATOM 719 C CA . GLY A 1 93 ? -10.861 -10.137 13.326 1.00 90.56 93 GLY A CA 1
ATOM 720 C C . GLY A 1 93 ? -9.950 -9.263 14.190 1.00 90.56 93 GLY A C 1
ATOM 721 O O . GLY A 1 93 ? -9.868 -8.045 14.042 1.00 90.56 93 GLY A O 1
ATOM 722 N N . ARG A 1 94 ? -9.180 -9.927 15.059 1.00 91.69 94 ARG A N 1
ATOM 723 C CA . ARG A 1 94 ? -8.328 -9.293 16.080 1.00 91.69 94 ARG A CA 1
ATOM 724 C C . ARG A 1 94 ? -7.321 -8.293 15.520 1.00 91.69 94 ARG A C 1
ATOM 726 O O . ARG A 1 94 ? -6.950 -7.367 16.231 1.00 91.69 94 ARG A O 1
ATOM 733 N N . ILE A 1 95 ? -6.829 -8.501 14.298 1.00 93.56 95 ILE A N 1
ATOM 734 C CA . ILE A 1 95 ? -5.794 -7.639 13.715 1.00 93.56 95 ILE A CA 1
ATOM 735 C C . ILE A 1 95 ? -6.398 -6.289 13.342 1.00 93.56 95 ILE A C 1
ATOM 737 O O . ILE A 1 95 ? -5.857 -5.258 13.731 1.00 93.56 95 ILE A O 1
ATOM 741 N N . LEU A 1 96 ? -7.530 -6.301 12.635 1.00 91.38 96 LEU A N 1
ATOM 742 C CA . LEU A 1 96 ? -8.219 -5.077 12.247 1.00 91.38 96 LEU A CA 1
ATOM 743 C C . LEU A 1 96 ? -8.726 -4.324 13.480 1.00 91.38 96 LEU A C 1
ATOM 745 O O . LEU A 1 96 ? -8.465 -3.132 13.598 1.00 91.38 96 LEU A O 1
ATOM 749 N N . THR A 1 97 ? -9.347 -5.025 14.433 1.00 91.06 97 THR A N 1
ATOM 750 C CA . THR A 1 97 ? -9.815 -4.419 15.689 1.00 91.06 97 THR A CA 1
ATOM 751 C C . THR A 1 97 ? -8.667 -3.795 16.479 1.00 91.06 97 THR A C 1
ATOM 753 O O . THR A 1 97 ? -8.770 -2.646 16.886 1.00 91.06 97 THR A O 1
ATOM 756 N N . ALA A 1 98 ? -7.530 -4.484 16.629 1.00 91.44 98 ALA A N 1
ATOM 757 C CA . ALA A 1 98 ? -6.388 -3.936 17.362 1.00 91.44 98 ALA A CA 1
ATOM 758 C C . ALA A 1 98 ? -5.771 -2.704 16.681 1.00 91.44 98 ALA A C 1
ATOM 760 O O . ALA A 1 98 ? -5.247 -1.823 17.364 1.00 91.44 98 ALA A O 1
ATOM 761 N N . ILE A 1 99 ? -5.787 -2.643 15.347 1.00 91.44 99 ILE A N 1
ATOM 762 C CA . ILE A 1 99 ? -5.349 -1.457 14.602 1.00 91.44 99 ILE A CA 1
ATOM 763 C C . ILE A 1 99 ? -6.348 -0.317 14.810 1.00 91.44 99 ILE A C 1
ATOM 765 O O . ILE A 1 99 ? -5.925 0.792 15.132 1.00 91.44 99 ILE A O 1
ATOM 769 N N . ALA A 1 100 ? -7.646 -0.602 14.691 1.00 90.69 100 ALA A N 1
ATOM 770 C CA . ALA A 1 100 ? -8.702 0.390 14.822 1.00 90.69 100 ALA A CA 1
ATOM 771 C C . ALA A 1 100 ? -8.767 0.995 16.230 1.00 90.69 100 ALA A C 1
ATOM 773 O O . ALA A 1 100 ? -8.778 2.213 16.377 1.00 90.69 100 ALA A O 1
ATOM 774 N N . GLU A 1 101 ? -8.708 0.164 17.272 1.00 90.62 101 GLU A N 1
ATOM 775 C CA . GLU A 1 101 ? -8.648 0.617 18.666 1.00 90.62 101 GLU A CA 1
ATOM 776 C C . GLU A 1 101 ? -7.430 1.514 18.907 1.00 90.62 101 GLU A C 1
ATOM 778 O O . GLU A 1 101 ? -7.539 2.563 19.534 1.00 90.62 101 GLU A O 1
ATOM 783 N N . ARG A 1 102 ? -6.255 1.140 18.382 1.00 88.88 102 ARG A N 1
ATOM 784 C CA . ARG A 1 102 ? -5.039 1.958 18.520 1.00 88.88 102 ARG A CA 1
ATOM 785 C C . ARG A 1 102 ? -5.148 3.293 17.800 1.00 88.88 102 ARG A C 1
ATOM 787 O O . ARG A 1 102 ? -4.620 4.276 18.316 1.00 88.88 102 ARG A O 1
ATOM 794 N N . GLU A 1 103 ? -5.784 3.325 16.633 1.00 89.44 103 GLU A N 1
ATOM 795 C CA . GLU A 1 103 ? -6.023 4.570 15.906 1.00 89.44 103 GLU A CA 1
ATOM 796 C C . GLU A 1 103 ? -7.004 5.461 16.659 1.00 89.44 103 GLU A C 1
ATOM 798 O O . GLU A 1 103 ? -6.702 6.627 16.856 1.00 89.44 103 GLU A O 1
ATOM 803 N N . VAL A 1 104 ? -8.114 4.935 17.172 1.00 87.12 104 VAL A N 1
ATOM 804 C CA . VAL A 1 104 ? -9.071 5.742 17.949 1.00 87.12 104 VAL A CA 1
ATOM 805 C C . VAL A 1 104 ? -8.448 6.263 19.251 1.00 87.12 104 VAL A C 1
ATOM 807 O O . VAL A 1 104 ? -8.677 7.407 19.634 1.00 87.12 104 VAL A O 1
ATOM 810 N N . LEU A 1 105 ? -7.607 5.463 19.915 1.00 86.38 105 LEU A N 1
ATOM 811 C CA . LEU A 1 105 ? -6.949 5.853 21.169 1.00 86.38 105 LEU A CA 1
ATOM 812 C C . LEU A 1 105 ? -5.857 6.918 20.999 1.00 86.38 105 LEU A C 1
ATOM 814 O O . LEU A 1 105 ? -5.575 7.654 21.944 1.00 86.38 105 LEU A O 1
ATOM 818 N N . ARG A 1 106 ? -5.180 6.957 19.847 1.00 84.06 106 ARG A N 1
ATOM 819 C CA . ARG A 1 106 ? -3.973 7.786 19.635 1.00 84.06 106 ARG A CA 1
ATOM 820 C C . ARG A 1 106 ? -4.116 8.818 18.532 1.00 84.06 106 ARG A C 1
ATOM 822 O O . ARG A 1 106 ? -3.364 9.792 18.492 1.00 84.06 106 ARG A O 1
ATOM 829 N N . GLY A 1 107 ? -5.051 8.594 17.625 1.00 72.44 107 GLY A N 1
ATOM 830 C CA . GLY A 1 107 ? -5.427 9.520 16.581 1.00 72.44 107 GLY A CA 1
ATOM 831 C C . GLY A 1 107 ? -5.996 10.776 17.218 1.00 72.44 107 GLY A C 1
ATOM 832 O O . GLY A 1 107 ? -6.813 10.733 18.137 1.00 72.44 107 GLY A O 1
ATOM 833 N N . LYS A 1 108 ? -5.552 11.935 16.738 1.00 62.84 108 LYS A N 1
ATOM 834 C CA . LYS A 1 108 ? -6.076 13.227 17.185 1.00 62.84 108 LYS A CA 1
ATOM 835 C C . LYS A 1 108 ? -7.455 13.475 16.575 1.00 62.84 108 LYS A C 1
ATOM 837 O O . LYS A 1 108 ? -7.549 14.349 15.729 1.00 62.84 108 LYS A O 1
ATOM 842 N N . GLY A 1 109 ? -8.475 12.696 16.953 1.00 53.78 109 GLY A N 1
ATOM 843 C CA . GLY A 1 109 ? -9.919 12.956 16.777 1.00 53.78 109 GLY A CA 1
ATOM 844 C C . GLY A 1 109 ? -10.398 13.565 15.448 1.00 53.78 109 GLY A C 1
ATOM 845 O O . GLY A 1 109 ? -11.450 14.195 15.409 1.00 53.78 109 GLY A O 1
ATOM 846 N N . SER A 1 110 ? -9.628 13.451 14.370 1.00 51.31 110 SER A N 1
ATOM 847 C CA . SER A 1 110 ? -9.837 14.196 13.135 1.00 51.31 110 SER A CA 1
ATOM 848 C C . SER A 1 110 ? -10.514 13.255 12.170 1.00 51.31 110 SER A C 1
ATOM 850 O O . SER A 1 110 ? -9.814 12.623 11.394 1.00 51.31 110 SER A O 1
ATOM 852 N N . GLY A 1 111 ? -11.840 13.163 12.299 1.00 59.81 111 GLY A N 1
ATOM 853 C CA . GLY A 1 111 ? -12.788 12.482 11.421 1.00 59.81 111 GLY A CA 1
ATOM 854 C C . GLY A 1 111 ? -12.230 11.310 10.603 1.00 59.81 111 GLY A C 1
ATOM 855 O O . GLY A 1 111 ? -11.473 11.489 9.661 1.00 59.81 111 GLY A O 1
ATOM 856 N N . GLY A 1 112 ? -12.662 10.094 10.904 1.00 67.88 112 GLY A N 1
ATOM 857 C CA . GLY A 1 112 ? -12.426 8.974 9.997 1.00 67.88 112 GLY A CA 1
ATOM 858 C C . GLY A 1 112 ? -13.302 9.052 8.742 1.00 67.88 112 GLY A C 1
ATOM 859 O O . GLY A 1 112 ? -14.266 9.823 8.675 1.00 67.88 112 GLY A O 1
ATOM 860 N N . MET A 1 113 ? -12.987 8.219 7.752 1.00 76.81 113 MET A N 1
ATOM 861 C CA . MET A 1 113 ? -13.905 7.925 6.648 1.00 76.81 113 MET A CA 1
ATOM 862 C C . MET A 1 113 ? -15.136 7.177 7.173 1.00 76.81 113 MET A C 1
ATOM 864 O O . MET A 1 113 ? -15.030 6.313 8.044 1.00 76.81 113 MET A O 1
ATOM 868 N N . GLU A 1 114 ? -16.308 7.472 6.610 1.00 80.75 114 GLU A N 1
ATOM 869 C CA . GLU A 1 114 ? -17.530 6.715 6.894 1.00 80.75 114 GLU A CA 1
ATOM 870 C C . GLU A 1 114 ? -17.437 5.292 6.323 1.00 80.75 114 GLU A C 1
ATOM 872 O O . GLU A 1 114 ? -16.756 5.055 5.321 1.00 80.75 114 GLU A O 1
ATOM 877 N N . LEU A 1 115 ? -18.159 4.337 6.921 1.00 82.06 115 LEU A N 1
ATOM 878 C CA . LEU A 1 115 ? -18.053 2.922 6.556 1.00 82.06 115 LEU A CA 1
ATOM 879 C C . LEU A 1 115 ? -18.316 2.671 5.061 1.00 82.06 115 LEU A C 1
ATOM 881 O O . LEU A 1 115 ? -17.578 1.919 4.424 1.00 82.06 115 LEU A O 1
ATOM 885 N N . GLY A 1 116 ? -19.307 3.351 4.473 1.00 75.06 116 GLY A N 1
ATOM 886 C CA . GLY A 1 116 ? -19.589 3.265 3.037 1.00 75.06 116 GLY A CA 1
ATOM 887 C C . GLY A 1 116 ? -18.411 3.725 2.169 1.00 75.06 116 GLY A C 1
ATOM 888 O O . GLY A 1 116 ? -18.097 3.096 1.159 1.00 75.06 116 GLY A O 1
ATOM 889 N N . GLN A 1 117 ? -17.691 4.768 2.592 1.00 78.69 117 GLN A N 1
ATOM 890 C CA . GLN A 1 117 ? -16.509 5.265 1.885 1.00 78.69 117 GLN A CA 1
ATOM 891 C C . GLN A 1 117 ? -15.331 4.291 1.998 1.00 78.69 117 GLN A C 1
ATOM 893 O O . GLN A 1 117 ? -14.603 4.104 1.023 1.00 78.69 117 GLN A O 1
ATOM 898 N N . VAL A 1 118 ? -15.155 3.653 3.158 1.00 85.19 118 VAL A N 1
ATOM 899 C CA . VAL A 1 118 ? -14.118 2.631 3.392 1.00 85.19 118 VAL A CA 1
ATOM 900 C C . VAL A 1 118 ? -14.357 1.425 2.486 1.00 85.19 118 VAL A C 1
ATOM 902 O O . VAL A 1 118 ? -13.456 1.016 1.750 1.00 85.19 118 VAL A O 1
ATOM 905 N N . VAL A 1 119 ? -15.588 0.900 2.478 1.00 85.25 119 VAL A N 1
ATOM 906 C CA . VAL A 1 119 ? -15.990 -0.231 1.628 1.00 85.25 119 VAL A CA 1
ATOM 907 C C . VAL A 1 119 ? -15.832 0.119 0.149 1.00 85.25 119 VAL A C 1
ATOM 909 O O . VAL A 1 119 ? -15.304 -0.689 -0.617 1.00 85.25 119 VAL A O 1
ATOM 912 N N . LEU A 1 120 ? -16.217 1.333 -0.258 1.00 81.81 120 LEU A N 1
ATOM 913 C CA . LEU A 1 120 ? -16.052 1.801 -1.633 1.00 81.81 120 LEU A CA 1
ATOM 914 C C . LEU A 1 120 ? -14.573 1.912 -2.029 1.00 81.81 120 LEU A C 1
ATOM 916 O O . LEU A 1 120 ? -14.190 1.413 -3.086 1.00 81.81 120 LEU A O 1
ATOM 920 N N . ALA A 1 121 ? -13.734 2.530 -1.195 1.00 83.94 121 ALA A N 1
ATOM 921 C CA . ALA A 1 121 ? -12.308 2.705 -1.468 1.00 83.94 121 ALA A CA 1
ATOM 922 C C . ALA A 1 121 ? -11.579 1.356 -1.560 1.00 83.94 121 ALA A C 1
ATOM 924 O O . ALA A 1 121 ? -10.827 1.116 -2.510 1.00 83.94 121 ALA A O 1
ATOM 925 N N . TRP A 1 122 ? -11.855 0.446 -0.623 1.00 90.31 122 TRP A N 1
ATOM 926 C CA . TRP A 1 122 ? -11.353 -0.926 -0.654 1.00 90.31 122 TRP A CA 1
ATOM 927 C C . TRP A 1 122 ? -11.846 -1.687 -1.895 1.00 90.31 122 TRP A C 1
ATOM 929 O O . TRP A 1 122 ? -11.058 -2.341 -2.587 1.00 90.31 122 TRP A O 1
ATOM 939 N N . GLY A 1 123 ? -13.133 -1.557 -2.230 1.00 86.56 123 GLY A N 1
ATOM 940 C CA . GLY A 1 123 ? -13.740 -2.183 -3.402 1.00 86.56 123 GLY A CA 1
ATOM 941 C C . GLY A 1 123 ? -13.115 -1.694 -4.709 1.00 86.56 123 GLY A C 1
ATOM 942 O O . GLY A 1 123 ? -12.751 -2.503 -5.562 1.00 86.56 123 GLY A O 1
ATOM 943 N N . MET A 1 124 ? -12.903 -0.384 -4.852 1.00 83.25 124 MET A N 1
ATOM 944 C CA . MET A 1 124 ? -12.217 0.207 -6.004 1.00 83.25 124 MET A CA 1
ATOM 945 C C . MET A 1 124 ? -10.770 -0.280 -6.126 1.00 83.25 124 MET A C 1
ATOM 947 O O . MET A 1 124 ? -10.351 -0.662 -7.222 1.00 83.25 124 MET A O 1
ATOM 951 N N . LEU A 1 125 ? -10.016 -0.310 -5.021 1.00 86.62 125 LEU A N 1
ATOM 952 C CA . LEU A 1 125 ? -8.638 -0.811 -5.011 1.00 86.62 125 LEU A CA 1
ATOM 953 C C . LEU A 1 125 ? -8.582 -2.290 -5.428 1.00 86.62 125 LEU A C 1
ATOM 955 O O . LEU A 1 125 ? -7.750 -2.678 -6.253 1.00 86.62 125 LEU A O 1
ATOM 959 N N . THR A 1 126 ? -9.512 -3.099 -4.920 1.00 88.75 126 THR A N 1
ATOM 960 C CA . THR A 1 126 ? -9.632 -4.526 -5.248 1.00 88.75 126 THR A CA 1
ATOM 961 C C . THR A 1 126 ? -10.001 -4.736 -6.715 1.00 88.75 126 THR A C 1
ATOM 963 O O . THR A 1 126 ? -9.345 -5.516 -7.406 1.00 88.75 126 THR A O 1
ATOM 966 N N . MET A 1 127 ? -10.989 -4.001 -7.234 1.00 81.69 127 MET A N 1
ATOM 967 C CA . MET A 1 127 ? -11.379 -4.065 -8.647 1.00 81.69 127 MET A CA 1
ATOM 968 C C . MET A 1 127 ? -10.244 -3.627 -9.576 1.00 81.69 127 MET A C 1
ATOM 970 O O . MET A 1 127 ? -10.022 -4.254 -10.614 1.00 81.69 127 MET A O 1
ATOM 974 N N . GLN A 1 128 ? -9.486 -2.593 -9.204 1.00 86.25 128 GLN A N 1
ATOM 975 C CA . GLN A 1 128 ? -8.309 -2.170 -9.959 1.00 86.25 128 GLN A CA 1
ATOM 976 C C . GLN A 1 128 ? -7.257 -3.289 -10.015 1.00 86.25 128 GLN A C 1
ATOM 978 O O . GLN A 1 128 ? -6.737 -3.581 -11.094 1.00 86.25 128 GLN A O 1
ATOM 983 N N . GLY A 1 129 ? -6.972 -3.944 -8.885 1.00 82.94 129 GLY A N 1
ATOM 984 C CA . GLY A 1 129 ? -6.061 -5.091 -8.827 1.00 82.94 129 GLY A CA 1
ATOM 985 C C . GLY A 1 129 ? -6.551 -6.287 -9.649 1.00 82.94 129 GLY A C 1
ATOM 986 O O . GLY A 1 129 ? -5.784 -6.862 -10.421 1.00 82.94 129 GLY A O 1
ATOM 987 N N . ALA A 1 130 ? -7.842 -6.616 -9.556 1.00 85.75 130 ALA A N 1
ATOM 988 C CA . ALA A 1 130 ? -8.465 -7.717 -10.289 1.00 85.75 130 ALA A CA 1
ATOM 989 C C . ALA A 1 130 ? -8.423 -7.499 -11.804 1.00 85.75 130 ALA A C 1
ATOM 991 O O . ALA A 1 130 ? -8.036 -8.400 -12.548 1.00 85.75 130 ALA A O 1
ATOM 992 N N . ARG A 1 131 ? -8.733 -6.282 -12.266 1.00 84.62 131 ARG A N 1
ATOM 993 C CA . ARG A 1 131 ? -8.605 -5.908 -13.678 1.00 84.62 131 ARG A CA 1
ATOM 994 C C . ARG A 1 131 ? -7.174 -6.111 -14.177 1.00 84.62 131 ARG A C 1
ATOM 996 O O . ARG A 1 131 ? -6.976 -6.667 -15.253 1.00 84.62 131 ARG A O 1
ATOM 1003 N N . ARG A 1 132 ? -6.172 -5.675 -13.409 1.00 85.31 132 ARG A N 1
ATOM 1004 C CA . ARG A 1 132 ? -4.759 -5.832 -13.790 1.00 85.31 132 ARG A CA 1
ATOM 1005 C C . ARG A 1 132 ? -4.327 -7.294 -13.836 1.00 85.31 132 ARG A C 1
ATOM 1007 O O . ARG A 1 132 ? -3.612 -7.678 -14.758 1.00 85.31 132 ARG A O 1
ATOM 1014 N N . LEU A 1 133 ? -4.797 -8.118 -12.901 1.00 85.00 133 LEU A N 1
ATOM 1015 C CA . LEU A 1 133 ? -4.562 -9.560 -12.941 1.00 85.00 133 LEU A CA 1
ATOM 1016 C C . LEU A 1 133 ? -5.207 -10.204 -14.177 1.00 85.00 133 LEU A C 1
ATOM 1018 O O . LEU A 1 133 ? -4.569 -11.003 -14.858 1.00 85.00 133 LEU A O 1
ATOM 1022 N N . TYR A 1 134 ? -6.442 -9.819 -14.502 1.00 82.81 134 TYR A N 1
ATOM 1023 C CA . TYR A 1 134 ? -7.131 -10.274 -15.709 1.00 82.81 134 TYR A CA 1
ATOM 1024 C C . TYR A 1 134 ? -6.356 -9.907 -16.985 1.00 82.81 134 TYR A C 1
ATOM 1026 O O . TYR A 1 134 ? -6.128 -10.765 -17.837 1.00 82.81 134 TYR A O 1
ATOM 1034 N N . GLU A 1 135 ? -5.876 -8.664 -17.098 1.00 80.12 135 GLU A N 1
ATOM 1035 C CA . GLU A 1 135 ? -5.022 -8.228 -18.213 1.00 80.12 135 GLU A CA 1
ATOM 1036 C C . GLU A 1 135 ? -3.744 -9.077 -18.326 1.00 80.12 135 GLU A C 1
ATOM 1038 O O . GLU A 1 135 ? -3.347 -9.432 -19.438 1.00 80.12 135 GLU A O 1
ATOM 1043 N N . CYS A 1 136 ? -3.134 -9.461 -17.195 1.00 80.94 136 CYS A N 1
ATOM 1044 C CA . CYS A 1 136 ? -1.943 -10.314 -17.186 1.00 80.94 136 CYS A CA 1
ATOM 1045 C C . CYS A 1 136 ? -2.203 -11.699 -17.793 1.00 80.94 136 CYS A C 1
ATOM 1047 O O . CYS A 1 136 ? -1.314 -12.240 -18.446 1.00 80.94 136 CYS A O 1
ATOM 1049 N N . PHE A 1 137 ? -3.390 -12.275 -17.579 1.00 80.88 137 PHE A N 1
ATOM 1050 C CA . PHE A 1 137 ? -3.725 -13.607 -18.088 1.00 80.88 137 PHE A CA 1
ATOM 1051 C C . PHE A 1 137 ? -4.256 -13.597 -19.520 1.00 80.88 137 PHE A C 1
ATOM 1053 O O . PHE A 1 137 ? -3.978 -14.526 -20.274 1.00 80.88 137 PHE A O 1
ATOM 1060 N N . VAL A 1 138 ? -5.033 -12.578 -19.890 1.00 79.50 138 VAL A N 1
ATOM 1061 C CA . VAL A 1 138 ? -5.799 -12.587 -21.147 1.00 79.50 138 VAL A CA 1
ATOM 1062 C C . VAL A 1 138 ? -5.165 -11.719 -22.230 1.00 79.50 138 VAL A C 1
ATOM 1064 O O . VAL A 1 138 ? -5.254 -12.046 -23.411 1.00 79.50 138 VAL A O 1
ATOM 1067 N N . VAL A 1 139 ? -4.525 -10.610 -21.852 1.00 77.19 139 VAL A N 1
ATOM 1068 C CA . VAL A 1 139 ? -4.066 -9.586 -22.805 1.00 77.19 139 VAL A CA 1
ATOM 1069 C C . VAL A 1 139 ? -2.550 -9.627 -22.999 1.00 77.19 139 VAL A C 1
ATOM 1071 O O . VAL A 1 139 ? -2.061 -9.449 -24.117 1.00 77.19 139 VAL A O 1
ATOM 1074 N N . MET A 1 140 ? -1.782 -9.850 -21.932 1.00 67.56 140 MET A N 1
ATOM 1075 C CA . MET A 1 140 ? -0.323 -9.769 -21.994 1.00 67.56 140 MET A CA 1
ATOM 1076 C C . MET A 1 140 ? 0.311 -11.013 -22.620 1.00 67.56 140 MET A C 1
ATOM 1078 O O . MET A 1 140 ? 0.280 -12.112 -22.076 1.00 67.56 140 MET A O 1
ATOM 1082 N N . LYS A 1 141 ? 0.977 -10.809 -23.761 1.00 65.69 141 LYS A N 1
ATOM 1083 C CA . LYS A 1 141 ? 1.881 -11.803 -24.346 1.00 65.69 141 LYS A CA 1
ATOM 1084 C C . LYS A 1 141 ? 3.162 -11.867 -23.503 1.00 65.69 141 LYS A C 1
ATOM 1086 O O . LYS A 1 141 ? 3.745 -10.810 -23.248 1.00 65.69 141 LYS A O 1
ATOM 1091 N N . PRO A 1 142 ? 3.644 -13.059 -23.108 1.00 58.72 142 PRO A N 1
ATOM 1092 C CA . PRO A 1 142 ? 4.921 -13.196 -22.417 1.00 58.72 142 PRO A CA 1
ATOM 1093 C C . PRO A 1 142 ? 6.045 -12.611 -23.279 1.00 58.72 142 PRO A C 1
ATOM 1095 O O . PRO A 1 142 ? 6.409 -13.172 -24.309 1.00 58.72 142 PRO A O 1
ATOM 1098 N N . SER A 1 143 ? 6.575 -11.453 -22.887 1.00 58.03 143 SER A N 1
ATOM 1099 C CA . SER A 1 143 ? 7.706 -10.827 -23.570 1.00 58.03 143 SER A CA 1
ATOM 1100 C C . SER A 1 143 ? 8.978 -11.069 -22.770 1.00 58.03 143 SER A C 1
ATOM 1102 O O . SER A 1 143 ? 9.105 -10.599 -21.639 1.00 58.03 143 SER A O 1
ATOM 1104 N N . ALA A 1 144 ? 9.945 -11.760 -23.377 1.00 55.19 144 ALA A N 1
ATOM 1105 C CA . ALA A 1 144 ? 11.271 -11.984 -22.797 1.00 55.19 144 ALA A CA 1
ATOM 1106 C C . ALA A 1 144 ? 12.078 -10.681 -22.607 1.00 55.19 144 ALA A C 1
ATOM 1108 O O . ALA A 1 144 ? 13.068 -10.666 -21.882 1.00 55.19 144 ALA A O 1
ATOM 1109 N N . SER A 1 145 ? 11.647 -9.576 -23.228 1.00 54.66 145 SER A N 1
ATOM 1110 C CA . SER A 1 145 ? 12.344 -8.285 -23.191 1.00 54.66 145 SER A CA 1
ATOM 1111 C C . SER A 1 145 ? 11.891 -7.361 -22.050 1.00 54.66 145 SER A C 1
ATOM 1113 O O . SER A 1 145 ? 12.558 -6.359 -21.788 1.00 54.66 145 SER A O 1
ATOM 1115 N N . SER A 1 146 ? 10.769 -7.646 -21.377 1.00 60.84 146 SER A N 1
ATOM 1116 C CA . SER A 1 146 ? 10.196 -6.772 -20.341 1.00 60.84 146 SER A CA 1
ATOM 1117 C C . SER A 1 146 ? 10.435 -7.350 -18.945 1.00 60.84 146 SER A C 1
ATOM 1119 O O . SER A 1 146 ? 9.595 -8.049 -18.381 1.00 60.84 146 SER A O 1
ATOM 1121 N N . SER A 1 147 ? 11.621 -7.080 -18.399 1.00 65.38 147 SER A N 1
ATOM 1122 C CA . SER A 1 147 ? 12.010 -7.477 -17.043 1.00 65.38 147 SER A CA 1
ATOM 1123 C C . SER A 1 147 ? 11.918 -6.295 -16.074 1.00 65.38 147 SER A C 1
ATOM 1125 O O . SER A 1 147 ? 12.453 -5.225 -16.381 1.00 65.38 147 SER A O 1
ATOM 1127 N N . MET A 1 148 ? 11.335 -6.489 -14.892 1.00 74.44 148 MET A N 1
ATOM 1128 C CA . MET A 1 148 ? 11.285 -5.473 -13.830 1.00 74.44 148 MET A CA 1
ATOM 1129 C C . MET A 1 148 ? 12.330 -5.777 -12.756 1.00 74.44 148 MET A C 1
ATOM 1131 O O . MET A 1 148 ? 12.624 -6.933 -12.483 1.00 74.44 148 MET A O 1
ATOM 1135 N N . LEU A 1 149 ? 12.916 -4.755 -12.138 1.00 82.44 149 LEU A N 1
ATOM 1136 C CA . LEU A 1 149 ? 13.867 -4.953 -11.043 1.00 82.44 149 LEU A CA 1
ATOM 1137 C C . LEU A 1 149 ? 13.138 -5.470 -9.788 1.00 82.44 149 LEU A C 1
ATOM 1139 O O . LEU A 1 149 ? 12.116 -4.894 -9.407 1.00 82.44 149 LEU A O 1
ATOM 1143 N N . ALA A 1 150 ? 13.675 -6.492 -9.115 1.00 83.38 150 ALA A N 1
ATOM 1144 C CA . ALA A 1 150 ? 13.051 -7.111 -7.939 1.00 83.38 150 ALA A CA 1
ATOM 1145 C C . ALA A 1 150 ? 12.771 -6.106 -6.809 1.00 83.38 150 ALA A C 1
ATOM 1147 O O . ALA A 1 150 ? 11.712 -6.153 -6.191 1.00 83.38 150 ALA A O 1
ATOM 1148 N N . VAL A 1 151 ? 13.657 -5.130 -6.586 1.00 83.69 151 VAL A N 1
ATOM 1149 C CA . VAL A 1 151 ? 13.430 -4.067 -5.593 1.00 83.69 151 VAL A CA 1
ATOM 1150 C C . VAL A 1 151 ? 12.205 -3.218 -5.923 1.00 83.69 151 VAL A C 1
ATOM 1152 O O . VAL A 1 151 ? 11.449 -2.881 -5.021 1.00 83.69 151 VAL A O 1
ATOM 1155 N N . HIS A 1 152 ? 11.962 -2.906 -7.202 1.00 81.31 152 HIS A N 1
ATOM 1156 C CA . HIS A 1 152 ? 10.775 -2.145 -7.589 1.00 81.31 152 HIS A CA 1
ATOM 1157 C C . HIS A 1 152 ? 9.528 -3.001 -7.402 1.00 81.31 152 HIS A C 1
ATOM 1159 O O . HIS A 1 152 ? 8.516 -2.489 -6.950 1.00 81.31 152 HIS A O 1
ATOM 1165 N N . TRP A 1 153 ? 9.611 -4.301 -7.690 1.00 85.50 153 TRP A N 1
ATOM 1166 C CA . TRP A 1 153 ? 8.516 -5.237 -7.452 1.00 85.50 153 TRP A CA 1
ATOM 1167 C C . TRP A 1 153 ? 8.131 -5.291 -5.962 1.00 85.50 153 TRP A C 1
ATOM 1169 O O . TRP A 1 153 ? 6.969 -5.069 -5.623 1.00 85.50 153 TRP A O 1
ATOM 1179 N N . VAL A 1 154 ? 9.106 -5.488 -5.062 1.00 87.81 154 VAL A N 1
ATOM 1180 C CA . VAL A 1 154 ? 8.869 -5.527 -3.604 1.00 87.81 154 VAL A CA 1
ATOM 1181 C C . VAL A 1 154 ? 8.368 -4.177 -3.095 1.00 87.81 154 VAL A C 1
ATOM 1183 O O . VAL A 1 154 ? 7.400 -4.120 -2.339 1.00 87.81 154 VAL A O 1
ATOM 1186 N N . LEU A 1 155 ? 8.999 -3.082 -3.523 1.00 88.25 155 LEU A N 1
ATOM 1187 C CA . LEU A 1 155 ? 8.617 -1.736 -3.107 1.00 88.25 155 LEU A CA 1
ATOM 1188 C C . LEU A 1 155 ? 7.200 -1.389 -3.569 1.00 88.25 155 LEU A C 1
ATOM 1190 O O . LEU A 1 155 ? 6.420 -0.856 -2.785 1.00 88.25 155 LEU A O 1
ATOM 1194 N N . SER A 1 156 ? 6.841 -1.723 -4.811 1.00 86.81 156 SER A N 1
ATOM 1195 C CA . SER A 1 156 ? 5.476 -1.556 -5.306 1.00 86.81 156 SER A CA 1
ATOM 1196 C C . SER A 1 156 ? 4.493 -2.352 -4.457 1.00 86.81 156 SER A C 1
ATOM 1198 O O . SER A 1 156 ? 3.469 -1.804 -4.065 1.00 86.81 156 SER A O 1
ATOM 1200 N N . PHE A 1 157 ? 4.807 -3.602 -4.109 1.00 90.19 157 PHE A N 1
ATOM 1201 C CA . PHE A 1 157 ? 3.915 -4.421 -3.287 1.00 90.19 157 PHE A CA 1
ATOM 1202 C C . PHE A 1 157 ? 3.694 -3.766 -1.923 1.00 90.19 157 PHE A C 1
ATOM 1204 O O . PHE A 1 157 ? 2.555 -3.620 -1.484 1.00 90.19 157 PHE A O 1
ATOM 1211 N N . LEU A 1 158 ? 4.775 -3.297 -1.296 1.00 92.56 158 LEU A N 1
ATOM 1212 C CA . LEU A 1 158 ? 4.727 -2.608 -0.012 1.00 92.56 158 LEU A CA 1
ATOM 1213 C C . LEU A 1 158 ? 3.884 -1.328 -0.081 1.00 92.56 158 LEU A C 1
ATOM 1215 O O . LEU A 1 158 ? 3.068 -1.095 0.804 1.00 92.56 158 LEU A O 1
ATOM 1219 N N . VAL A 1 159 ? 4.020 -0.535 -1.146 1.00 89.94 159 VAL A N 1
ATOM 1220 C CA . VAL A 1 159 ? 3.203 0.668 -1.371 1.00 89.94 159 VAL A CA 1
ATOM 1221 C C . VAL A 1 159 ? 1.712 0.329 -1.431 1.00 89.94 159 VAL A C 1
ATOM 1223 O O . VAL A 1 159 ? 0.920 0.972 -0.745 1.00 89.94 159 VAL A O 1
ATOM 1226 N N . TYR A 1 160 ? 1.318 -0.695 -2.193 1.00 90.12 160 TYR A N 1
ATOM 1227 C CA . TYR A 1 160 ? -0.085 -1.121 -2.272 1.00 90.12 160 TYR 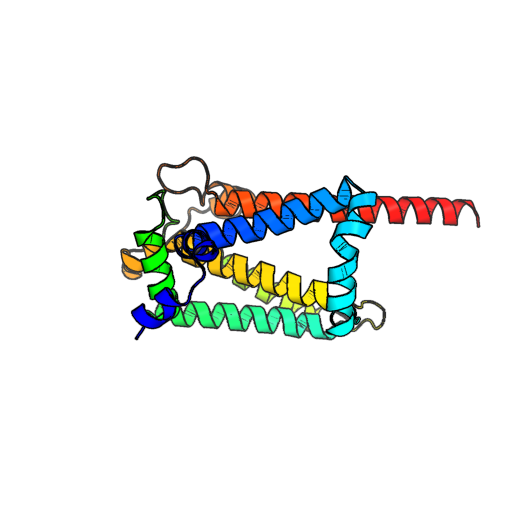A CA 1
ATOM 1228 C C . TYR A 1 160 ? -0.590 -1.742 -0.964 1.00 90.12 160 TYR A C 1
ATOM 1230 O O . TYR A 1 160 ? -1.746 -1.535 -0.595 1.00 90.12 160 TYR A O 1
ATOM 1238 N N . ALA A 1 161 ? 0.262 -2.468 -0.238 1.00 93.19 161 ALA A N 1
ATOM 1239 C CA . ALA A 1 161 ? -0.082 -3.023 1.065 1.00 93.19 161 ALA A CA 1
ATOM 1240 C C . ALA A 1 161 ? -0.327 -1.914 2.100 1.00 93.19 161 ALA A C 1
ATOM 1242 O O . ALA A 1 161 ? -1.355 -1.933 2.774 1.00 93.19 161 ALA A O 1
ATOM 1243 N N . VAL A 1 162 ? 0.557 -0.913 2.183 1.00 92.69 162 VAL A N 1
ATOM 1244 C CA . VAL A 1 162 ? 0.386 0.240 3.083 1.00 92.69 162 VAL A CA 1
ATOM 1245 C C . VAL A 1 162 ? -0.822 1.080 2.672 1.00 92.69 162 VAL A C 1
ATOM 1247 O O . VAL A 1 162 ? -1.581 1.499 3.542 1.00 92.69 162 VAL A O 1
ATOM 1250 N N . LEU A 1 163 ? -1.068 1.267 1.371 1.00 90.00 163 LEU A N 1
ATOM 1251 C CA . LEU A 1 163 ? -2.276 1.936 0.873 1.00 90.00 163 LEU A CA 1
ATOM 1252 C C . LEU A 1 163 ? -3.550 1.194 1.302 1.00 90.00 163 LEU A C 1
ATOM 1254 O O . LEU A 1 163 ? -4.499 1.812 1.773 1.00 90.00 163 LEU A O 1
ATOM 1258 N N . SER A 1 164 ? -3.555 -0.136 1.194 1.00 93.56 164 SER A N 1
ATOM 1259 C CA . SER A 1 164 ? -4.671 -0.962 1.654 1.00 93.56 164 SER A CA 1
ATOM 1260 C C . SER A 1 164 ? -4.884 -0.853 3.161 1.00 93.56 164 SER A C 1
ATOM 1262 O O . SER A 1 164 ? -6.023 -0.732 3.592 1.00 93.56 164 SER A O 1
ATOM 1264 N N . ILE A 1 165 ? -3.815 -0.900 3.958 1.00 93.38 165 ILE A N 1
ATOM 1265 C CA . ILE A 1 165 ? -3.882 -0.749 5.419 1.00 93.38 165 ILE A CA 1
ATOM 1266 C C . ILE A 1 165 ? -4.406 0.645 5.789 1.00 93.38 165 ILE A C 1
ATOM 1268 O O . ILE A 1 165 ? -5.227 0.772 6.692 1.00 93.38 165 ILE A O 1
ATOM 1272 N N . SER A 1 166 ? -3.981 1.674 5.053 1.00 90.56 166 SER A N 1
ATOM 1273 C CA . SER A 1 166 ? -4.397 3.064 5.260 1.00 90.56 166 SER A CA 1
ATOM 1274 C C . SER A 1 166 ? -5.911 3.241 5.128 1.00 90.56 166 SER A C 1
ATOM 1276 O O . SER A 1 166 ? -6.499 3.923 5.956 1.00 90.56 166 SER A O 1
ATOM 1278 N N . ILE A 1 167 ? -6.553 2.588 4.147 1.00 90.38 167 ILE A N 1
ATOM 1279 C CA . ILE A 1 167 ? -8.020 2.629 3.972 1.00 90.38 167 ILE A CA 1
ATOM 1280 C C . ILE A 1 167 ? -8.740 2.152 5.243 1.00 90.38 167 ILE A C 1
ATOM 1282 O O . ILE A 1 167 ? -9.695 2.781 5.691 1.00 90.38 167 ILE A O 1
ATOM 1286 N N . TRP A 1 168 ? -8.263 1.060 5.843 1.00 92.00 168 TRP A N 1
ATOM 1287 C CA . TRP A 1 168 ? -8.855 0.498 7.057 1.00 92.00 168 TRP A CA 1
ATOM 1288 C C . TRP A 1 168 ? -8.573 1.342 8.300 1.00 92.00 168 TRP A C 1
ATOM 1290 O O . TRP A 1 168 ? -9.465 1.521 9.122 1.00 92.00 168 TRP A O 1
ATOM 1300 N N . ILE A 1 169 ? -7.358 1.886 8.421 1.00 90.56 169 ILE A N 1
ATOM 1301 C CA . ILE A 1 169 ? -6.994 2.797 9.514 1.00 90.56 169 ILE A CA 1
ATOM 1302 C C . ILE A 1 169 ? -7.871 4.047 9.478 1.00 90.56 169 ILE A C 1
ATOM 1304 O O . ILE A 1 169 ? -8.400 4.456 10.506 1.00 90.56 169 ILE A O 1
ATOM 1308 N N . GLU A 1 170 ? -8.078 4.633 8.305 1.00 87.38 170 GLU A N 1
ATOM 1309 C CA . GLU A 1 170 ? -8.894 5.837 8.179 1.00 87.38 170 GLU A CA 1
ATOM 1310 C C . GLU A 1 170 ? -10.369 5.582 8.524 1.00 87.38 170 GLU A C 1
ATOM 1312 O O . GLU A 1 170 ? -11.069 6.471 8.995 1.00 87.38 170 GLU A O 1
ATOM 1317 N N . GLY A 1 171 ? -10.837 4.350 8.325 1.00 85.06 171 GLY A N 1
ATOM 1318 C CA . GLY A 1 171 ? -12.169 3.891 8.705 1.00 85.06 171 GLY A CA 1
ATOM 1319 C C . GLY A 1 171 ? -12.326 3.455 10.160 1.00 85.06 171 GLY A C 1
ATOM 1320 O O . GLY A 1 171 ? -13.400 2.973 10.508 1.00 85.06 171 GLY A O 1
ATOM 1321 N N . SER A 1 172 ? -11.289 3.559 10.999 1.00 88.12 172 SER A N 1
ATOM 1322 C CA . SER A 1 172 ? -11.247 2.901 12.319 1.00 88.12 172 SER A CA 1
ATOM 1323 C C . SER A 1 172 ? -12.434 3.242 13.218 1.00 88.12 172 SER A C 1
ATOM 1325 O O . SER A 1 172 ? -13.019 2.345 13.818 1.00 88.12 172 SER A O 1
ATOM 1327 N N . ASP A 1 173 ? -12.822 4.516 13.271 1.00 85.38 173 ASP A N 1
ATOM 1328 C CA . ASP A 1 173 ? -13.964 4.981 14.067 1.00 85.38 173 ASP A CA 1
ATOM 1329 C C . ASP A 1 173 ? -15.290 4.381 13.559 1.00 85.38 173 ASP A C 1
ATOM 1331 O O . ASP A 1 173 ? -16.064 3.796 14.319 1.00 85.38 173 ASP A O 1
ATOM 1335 N N . ALA A 1 174 ? -15.504 4.408 12.239 1.00 83.12 174 ALA A N 1
ATOM 1336 C CA . ALA A 1 174 ? -16.691 3.838 11.611 1.00 83.12 174 ALA A CA 1
ATOM 1337 C C . ALA A 1 174 ? -16.762 2.308 11.763 1.00 83.12 174 ALA A C 1
ATOM 1339 O O . ALA A 1 174 ? -17.845 1.766 11.972 1.00 83.12 174 ALA A O 1
ATOM 1340 N N . ILE A 1 175 ? -15.624 1.612 11.706 1.00 84.94 175 ILE A N 1
ATOM 1341 C CA . ILE A 1 175 ? -15.535 0.152 11.863 1.00 84.94 175 ILE A CA 1
ATOM 1342 C C . ILE A 1 175 ? -15.907 -0.286 13.287 1.00 84.94 175 ILE A C 1
ATOM 1344 O O . ILE A 1 175 ? -16.499 -1.351 13.452 1.00 84.94 175 ILE A O 1
ATOM 1348 N N . LEU A 1 176 ? -15.572 0.506 14.312 1.00 83.81 176 LEU A N 1
ATOM 1349 C CA . LEU A 1 176 ? -15.871 0.171 15.710 1.00 83.81 176 LEU A CA 1
ATOM 1350 C C . LEU A 1 176 ? -17.295 0.557 16.133 1.00 83.81 176 LEU A C 1
ATOM 1352 O O . LEU A 1 176 ? -17.857 -0.093 17.014 1.00 83.81 176 LEU A O 1
ATOM 1356 N N . HIS A 1 177 ? -17.874 1.599 15.530 1.00 78.94 177 HIS A N 1
ATOM 1357 C CA . HIS A 1 177 ? -19.121 2.204 16.014 1.00 78.94 177 HIS A CA 1
ATOM 1358 C C . HIS A 1 177 ? -20.323 2.090 15.063 1.00 78.94 177 HIS A C 1
ATOM 1360 O O . HIS A 1 177 ? -21.441 2.374 15.489 1.00 78.94 177 HIS A O 1
ATOM 1366 N N . THR A 1 178 ? -20.140 1.654 13.810 1.00 74.69 178 THR A N 1
ATOM 1367 C CA . THR A 1 178 ? -21.232 1.543 12.820 1.00 74.69 178 THR A CA 1
ATOM 1368 C C . THR A 1 178 ? -21.554 0.083 12.502 1.00 74.69 178 THR A C 1
ATOM 1370 O O . THR A 1 178 ? -20.679 -0.686 12.106 1.00 74.69 178 THR A O 1
ATOM 1373 N N . SER A 1 179 ? -22.827 -0.302 12.624 1.00 63.78 179 SER A N 1
ATOM 1374 C CA . SER A 1 179 ? -23.313 -1.604 12.155 1.00 63.78 179 SER A CA 1
ATOM 1375 C C . SER A 1 179 ? -23.429 -1.612 10.629 1.00 63.78 179 SER A C 1
ATOM 1377 O O . SER A 1 179 ? -23.936 -0.664 10.034 1.00 63.78 179 SER A O 1
ATOM 1379 N N . MET A 1 180 ? -23.019 -2.706 9.976 1.00 60.75 180 MET A N 1
ATOM 1380 C CA . MET A 1 180 ? -23.117 -2.856 8.514 1.00 60.75 180 MET A CA 1
ATOM 1381 C C . MET A 1 180 ? -24.550 -2.713 7.976 1.00 60.75 180 MET A C 1
ATOM 1383 O O . MET A 1 180 ? -24.721 -2.361 6.814 1.00 60.75 180 MET A O 1
ATOM 1387 N N . ALA A 1 181 ? -25.566 -2.991 8.802 1.00 59.91 181 ALA A N 1
ATOM 1388 C CA . ALA A 1 181 ? -26.976 -2.851 8.433 1.00 59.91 181 ALA A CA 1
ATOM 1389 C C . ALA A 1 181 ? -27.424 -1.384 8.298 1.00 59.91 181 ALA A C 1
ATOM 1391 O O . ALA A 1 181 ? -28.358 -1.106 7.551 1.00 59.91 181 ALA A O 1
ATOM 1392 N N . ASP A 1 182 ? -26.734 -0.469 8.983 1.00 60.56 182 ASP A N 1
ATOM 1393 C CA . ASP A 1 182 ? -27.051 0.964 9.015 1.00 60.56 182 ASP A CA 1
ATOM 1394 C C . ASP A 1 182 ? -26.150 1.777 8.073 1.00 60.56 182 ASP A C 1
ATOM 1396 O O . ASP A 1 182 ? -26.289 2.993 7.951 1.00 60.56 182 ASP A O 1
ATOM 1400 N N . ALA A 1 183 ? -25.197 1.113 7.412 1.00 60.56 183 ALA A N 1
ATOM 1401 C CA . ALA A 1 183 ? -24.272 1.757 6.501 1.00 60.56 183 ALA A CA 1
ATOM 1402 C C . ALA A 1 183 ? -24.989 2.114 5.197 1.00 60.56 183 ALA A C 1
ATOM 1404 O O . ALA A 1 183 ? -25.397 1.230 4.440 1.00 60.56 183 ALA A O 1
ATOM 1405 N N . ASP A 1 184 ? -25.096 3.411 4.911 1.00 60.69 184 ASP A N 1
ATOM 1406 C CA . ASP A 1 184 ? -25.573 3.882 3.616 1.00 60.69 184 ASP A CA 1
ATOM 1407 C C . ASP A 1 184 ? -24.533 3.533 2.536 1.00 60.69 184 ASP A C 1
ATOM 1409 O O . ASP A 1 184 ? -23.549 4.238 2.298 1.00 60.69 184 ASP A O 1
ATOM 1413 N N . LEU A 1 185 ? -24.713 2.355 1.936 1.00 56.78 185 LEU A N 1
ATOM 1414 C CA . LEU A 1 185 ? -23.862 1.809 0.881 1.00 56.78 185 LEU A CA 1
ATOM 1415 C C . LEU A 1 185 ? -24.141 2.439 -0.487 1.00 56.78 185 LEU A C 1
ATOM 1417 O O . LEU A 1 185 ? -23.499 2.036 -1.458 1.00 56.78 185 LEU A O 1
ATOM 1421 N N . ALA A 1 186 ? -25.099 3.364 -0.593 1.00 50.34 186 ALA A N 1
ATOM 1422 C CA . ALA A 1 186 ? -25.450 4.027 -1.837 1.00 50.34 186 ALA A CA 1
ATOM 1423 C C . ALA A 1 186 ? -24.676 5.348 -1.958 1.00 50.34 186 ALA A C 1
ATOM 1425 O O . ALA A 1 186 ? -25.181 6.403 -1.572 1.00 50.34 186 ALA A O 1
ATOM 1426 N N . PRO A 1 187 ? -23.450 5.357 -2.520 1.00 52.94 187 PRO A N 1
ATOM 1427 C CA . PRO A 1 187 ? -22.824 6.623 -2.824 1.00 52.94 187 PRO A CA 1
ATOM 1428 C C . PRO A 1 187 ? -23.682 7.345 -3.876 1.00 52.94 187 PRO A C 1
ATOM 1430 O O . PRO A 1 187 ? -24.178 6.711 -4.816 1.00 52.94 187 PRO A O 1
ATOM 1433 N N . PRO A 1 188 ? -23.857 8.673 -3.774 1.00 55.00 188 PRO A N 1
ATOM 1434 C CA . PRO A 1 188 ? -24.567 9.427 -4.795 1.00 55.00 188 PRO A CA 1
ATOM 1435 C C . PRO A 1 188 ? -23.912 9.191 -6.164 1.00 55.00 188 PRO A C 1
ATOM 1437 O O . PRO A 1 188 ? -22.689 9.094 -6.285 1.00 55.00 188 PRO A O 1
ATOM 1440 N N . PHE A 1 189 ? -24.733 9.115 -7.211 1.00 52.91 189 PHE A N 1
ATOM 1441 C CA . PHE A 1 189 ? -24.352 8.803 -8.599 1.00 52.91 189 PHE A CA 1
ATOM 1442 C C . PHE A 1 189 ? -23.241 9.701 -9.194 1.00 52.91 189 PHE A C 1
ATOM 1444 O O . PHE A 1 189 ? -22.648 9.368 -10.218 1.00 52.91 189 PHE A O 1
ATOM 1451 N N . TRP A 1 190 ? -22.901 10.810 -8.530 1.00 51.72 190 TRP A N 1
ATOM 1452 C CA . TRP A 1 190 ? -21.753 11.672 -8.838 1.00 51.72 190 TRP A CA 1
ATOM 1453 C C . TRP A 1 190 ? -20.383 11.062 -8.485 1.00 51.72 190 TRP A C 1
ATOM 1455 O O . TRP A 1 190 ? -19.347 11.604 -8.869 1.00 51.72 190 TRP A O 1
ATOM 1465 N N . THR A 1 191 ? -20.345 9.916 -7.800 1.00 51.81 191 THR A N 1
ATOM 1466 C CA . THR A 1 191 ? -19.111 9.184 -7.448 1.00 51.81 191 THR A CA 1
ATOM 1467 C C . THR A 1 191 ? -18.450 8.441 -8.618 1.00 51.81 191 THR A C 1
ATOM 1469 O O . THR A 1 191 ? -17.384 7.851 -8.451 1.00 51.81 191 THR A O 1
ATOM 1472 N N . LEU A 1 192 ? -19.010 8.536 -9.829 1.00 54.16 192 LEU A N 1
ATOM 1473 C CA . LEU A 1 192 ? -18.435 7.967 -11.055 1.00 54.16 192 LEU A CA 1
ATOM 1474 C C . LEU A 1 192 ? -17.191 8.711 -11.579 1.00 54.16 192 LEU A C 1
ATOM 1476 O O . LEU A 1 192 ? -16.526 8.207 -12.483 1.00 54.16 192 LEU A O 1
ATOM 1480 N N . PHE A 1 193 ? -16.828 9.866 -11.008 1.00 57.59 193 PHE A N 1
ATOM 1481 C CA . PHE A 1 193 ? -15.559 10.533 -11.311 1.00 57.59 193 PHE A CA 1
ATOM 1482 C C . PHE A 1 193 ? -14.486 10.205 -10.254 1.00 57.59 193 PHE A C 1
ATOM 1484 O O . PHE A 1 193 ? -14.585 10.679 -9.119 1.00 57.59 193 PHE A O 1
ATOM 1491 N N . PRO A 1 194 ? -13.402 9.482 -10.614 1.00 56.81 194 PRO A N 1
ATOM 1492 C CA . PRO A 1 194 ? -12.342 9.082 -9.677 1.00 56.81 194 PRO A CA 1
ATOM 1493 C C . PRO A 1 194 ? -11.664 10.254 -8.946 1.00 56.81 194 PRO A C 1
ATOM 1495 O O . PRO A 1 194 ? -11.170 10.098 -7.834 1.00 56.81 194 PRO A O 1
ATOM 1498 N N . LEU A 1 195 ? -11.662 11.444 -9.556 1.00 50.03 195 LEU A N 1
ATOM 1499 C CA . LEU A 1 195 ? -11.093 12.668 -8.982 1.00 50.03 195 LEU A CA 1
ATOM 1500 C C . LEU A 1 195 ? -11.982 13.291 -7.888 1.00 50.03 195 LEU A C 1
ATOM 1502 O O . LEU A 1 195 ? -11.466 13.857 -6.925 1.00 50.03 195 LEU A O 1
ATOM 1506 N N . VAL A 1 196 ? -13.307 13.152 -7.989 1.00 48.69 196 VAL A N 1
ATOM 1507 C CA . VAL A 1 196 ? -14.259 13.687 -6.998 1.00 48.69 196 VAL A CA 1
ATOM 1508 C C . VAL A 1 196 ? -14.342 12.763 -5.780 1.00 48.69 196 VAL A C 1
ATOM 1510 O O . VAL A 1 196 ? -14.390 13.248 -4.655 1.00 48.69 196 VAL A O 1
ATOM 1513 N N . ALA A 1 197 ? -14.226 11.445 -5.975 1.00 50.22 197 ALA A N 1
ATOM 1514 C CA . ALA A 1 197 ? -14.130 10.472 -4.882 1.00 50.22 197 ALA A CA 1
ATOM 1515 C C . ALA A 1 197 ? -12.882 10.693 -4.000 1.00 50.22 197 ALA A C 1
ATOM 1517 O O . ALA A 1 197 ? -12.971 10.615 -2.778 1.00 50.22 197 ALA A O 1
ATOM 1518 N N . PHE A 1 198 ? -11.741 11.058 -4.601 1.00 51.69 198 PHE A N 1
ATOM 1519 C CA . PHE A 1 198 ? -10.524 11.413 -3.857 1.00 51.69 198 PHE A CA 1
ATOM 1520 C C . PHE A 1 198 ? -10.664 12.729 -3.072 1.00 51.69 198 PHE A C 1
ATOM 1522 O O . PHE A 1 198 ? -10.097 12.876 -1.995 1.00 51.69 198 PHE A O 1
ATOM 1529 N N . SER A 1 199 ? -11.456 13.670 -3.594 1.00 48.06 199 SER A N 1
ATOM 1530 C CA . SER A 1 199 ? -11.740 14.964 -2.954 1.00 48.06 199 SER A CA 1
ATOM 1531 C C . SER A 1 199 ? -12.741 14.845 -1.792 1.00 48.06 199 SER A C 1
ATOM 1533 O O . SER A 1 199 ? -12.745 15.682 -0.897 1.00 48.06 199 SER A O 1
ATOM 1535 N N . MET A 1 200 ? -13.595 13.814 -1.810 1.00 47.19 200 MET A N 1
ATOM 1536 C CA . MET A 1 200 ? -14.754 13.661 -0.917 1.00 47.19 200 MET A CA 1
ATOM 1537 C C . MET A 1 200 ? -14.582 12.574 0.154 1.00 47.19 200 MET A C 1
ATOM 1539 O O . MET A 1 200 ? -15.435 12.452 1.025 1.00 47.19 200 MET A O 1
ATOM 1543 N N . ALA A 1 201 ? -13.460 11.846 0.169 1.00 52.91 201 ALA A N 1
ATOM 1544 C CA . ALA A 1 201 ? -12.999 11.092 1.344 1.00 52.91 201 ALA A CA 1
ATOM 1545 C C . ALA A 1 201 ? -12.501 12.018 2.485 1.00 52.91 201 ALA A C 1
ATOM 1547 O O . ALA A 1 201 ? -11.847 11.571 3.427 1.00 52.91 201 ALA A O 1
ATOM 1548 N N . ALA A 1 202 ? -12.784 13.322 2.377 1.00 49.22 202 ALA A N 1
ATOM 1549 C CA . ALA A 1 202 ? -12.621 14.296 3.435 1.00 49.22 202 ALA A CA 1
ATOM 1550 C C . ALA A 1 202 ? -13.600 13.966 4.578 1.00 49.22 202 ALA A C 1
ATOM 1552 O O . ALA A 1 202 ? -14.805 13.835 4.341 1.00 49.22 202 ALA A O 1
ATOM 1553 N N . PRO A 1 203 ? -13.106 13.826 5.811 1.00 49.72 203 PRO A N 1
ATOM 1554 C CA . PRO A 1 203 ? -13.954 13.537 6.953 1.00 49.72 203 PRO A CA 1
ATOM 1555 C C . PRO A 1 203 ? -14.968 14.642 7.226 1.00 49.72 203 PRO A C 1
ATOM 1557 O O . PRO A 1 203 ? -14.695 15.817 6.961 1.00 49.72 203 PRO A O 1
ATOM 1560 N N . ARG A 1 204 ? -16.113 14.300 7.834 1.00 46.03 204 ARG A N 1
ATOM 1561 C CA . ARG A 1 204 ? -17.090 15.301 8.297 1.00 46.03 204 ARG A CA 1
ATOM 1562 C C . ARG A 1 204 ? -16.389 16.288 9.249 1.00 46.03 204 ARG A C 1
ATOM 1564 O O . ARG A 1 204 ? -16.080 15.940 10.382 1.00 46.03 204 ARG A O 1
ATOM 1571 N N . GLY A 1 205 ? -16.129 17.511 8.777 1.00 50.41 205 GLY A N 1
ATOM 1572 C CA . GLY A 1 205 ? -15.567 18.610 9.576 1.00 50.41 205 GLY A CA 1
ATOM 1573 C C . GLY A 1 205 ? -14.082 18.945 9.367 1.00 50.41 205 GLY A C 1
ATOM 1574 O O . GLY A 1 205 ? -13.605 19.879 10.007 1.00 50.41 205 GLY A O 1
ATOM 1575 N N . SER A 1 206 ? -13.355 18.269 8.469 1.00 51.88 206 SER A N 1
ATOM 1576 C CA . SER A 1 206 ? -11.973 18.633 8.101 1.00 51.88 206 SER A CA 1
ATOM 1577 C C . SER A 1 206 ? -11.847 18.852 6.596 1.00 51.88 206 SER A C 1
ATOM 1579 O O . SER A 1 206 ? -12.383 18.081 5.805 1.00 51.88 206 SER A O 1
ATOM 1581 N N . SER A 1 207 ? -11.123 19.895 6.181 1.00 52.66 207 SER A N 1
ATOM 1582 C CA . SER A 1 207 ? -10.912 20.188 4.760 1.00 52.66 207 SER A CA 1
ATOM 1583 C C . SER A 1 207 ? -9.966 19.199 4.072 1.00 52.66 207 SER A C 1
ATOM 1585 O O . SER A 1 207 ? -10.043 19.064 2.853 1.00 52.66 207 SER A O 1
ATOM 1587 N N . PHE A 1 208 ? -9.101 18.491 4.814 1.00 61.09 208 PHE A N 1
ATOM 1588 C CA . PHE A 1 208 ? -8.125 17.562 4.236 1.00 61.09 208 PHE A CA 1
ATOM 1589 C C . PHE A 1 208 ? -7.750 16.405 5.173 1.00 61.09 208 PHE A C 1
ATOM 1591 O O . PHE A 1 208 ? -7.591 16.576 6.380 1.00 61.09 208 PHE A O 1
ATOM 1598 N N . ASN A 1 209 ? -7.531 15.231 4.580 1.00 72.62 209 ASN A N 1
ATOM 1599 C CA . ASN A 1 209 ? -7.029 14.027 5.237 1.00 72.62 209 ASN A CA 1
ATOM 1600 C C . ASN A 1 209 ? -5.504 13.916 5.047 1.00 72.62 209 ASN A C 1
ATOM 1602 O O . ASN A 1 209 ? -5.009 13.899 3.915 1.00 72.62 209 ASN A O 1
ATOM 1606 N N . GLY A 1 210 ? -4.754 13.832 6.150 1.00 75.06 210 GLY A N 1
ATOM 1607 C CA . GLY A 1 210 ? -3.288 13.787 6.125 1.00 75.06 210 GLY A CA 1
ATOM 1608 C C . GLY A 1 210 ? -2.721 12.579 5.372 1.00 75.06 210 GLY A C 1
ATOM 1609 O O . GLY A 1 210 ? -1.733 12.710 4.647 1.00 75.06 210 GLY A O 1
ATOM 1610 N N . THR A 1 211 ? -3.372 11.419 5.473 1.00 79.69 211 THR A N 1
ATOM 1611 C CA . THR A 1 211 ? -2.987 10.182 4.779 1.00 79.69 211 THR A CA 1
ATOM 1612 C C . THR A 1 211 ? -3.187 10.312 3.268 1.00 79.69 211 THR A C 1
ATOM 1614 O O . THR A 1 211 ? -2.304 9.936 2.487 1.00 79.69 211 THR A O 1
ATOM 1617 N N . LEU A 1 212 ? -4.297 10.923 2.838 1.00 79.44 212 LEU A N 1
ATOM 1618 C CA . LEU A 1 212 ? -4.550 11.213 1.421 1.00 79.44 212 LEU A CA 1
ATOM 1619 C C . LEU A 1 212 ? -3.547 12.224 0.861 1.00 79.44 212 LEU A C 1
ATOM 1621 O O . LEU A 1 212 ? -3.017 12.006 -0.228 1.00 79.44 212 LEU A O 1
ATOM 1625 N N . LEU A 1 213 ? -3.233 13.290 1.603 1.00 82.31 213 LEU A N 1
ATOM 1626 C CA . LEU A 1 213 ? -2.232 14.279 1.187 1.00 82.31 213 LEU A CA 1
ATOM 1627 C C . LEU A 1 213 ? -0.839 13.656 1.039 1.00 82.31 213 LEU A C 1
ATOM 1629 O O . LEU A 1 213 ? -0.169 13.893 0.032 1.00 82.31 213 LEU A O 1
ATOM 1633 N N . ALA A 1 214 ? -0.413 12.827 1.996 1.00 79.12 214 ALA A N 1
ATOM 1634 C CA . ALA A 1 214 ? 0.871 12.131 1.929 1.00 79.12 214 ALA A CA 1
ATOM 1635 C C . ALA A 1 214 ? 0.931 11.168 0.730 1.00 79.12 214 ALA A C 1
ATOM 1637 O O . ALA A 1 214 ? 1.919 11.142 -0.009 1.00 79.12 214 ALA A O 1
ATOM 1638 N N . THR A 1 215 ? -0.156 10.428 0.489 1.00 79.25 215 THR A N 1
ATOM 1639 C CA . THR A 1 215 ? -0.288 9.534 -0.670 1.00 79.25 215 THR A CA 1
ATOM 1640 C C . THR A 1 215 ? -0.230 10.319 -1.983 1.00 79.25 215 THR A C 1
ATOM 1642 O O . THR A 1 215 ? 0.518 9.953 -2.890 1.00 79.25 215 THR A O 1
ATOM 1645 N N . LEU A 1 216 ? -0.964 11.432 -2.087 1.00 80.88 216 LEU A N 1
ATOM 1646 C CA . LEU A 1 216 ? -0.975 12.297 -3.268 1.00 80.88 216 LEU A CA 1
ATOM 1647 C C . LEU A 1 216 ? 0.415 12.872 -3.552 1.00 80.88 216 LEU A C 1
ATOM 1649 O O . LEU A 1 216 ? 0.876 12.847 -4.693 1.00 80.88 216 LEU A O 1
ATOM 1653 N N . PHE A 1 217 ? 1.098 13.349 -2.512 1.00 83.50 217 PHE A N 1
ATOM 1654 C CA . PHE A 1 217 ? 2.462 13.852 -2.610 1.00 83.50 217 PHE A CA 1
ATOM 1655 C C . PHE A 1 217 ? 3.414 12.797 -3.187 1.00 83.50 217 PHE A C 1
ATOM 1657 O O . PHE A 1 217 ? 4.144 13.082 -4.141 1.00 83.50 217 PHE A O 1
ATOM 1664 N N . PHE A 1 218 ? 3.363 11.563 -2.676 1.00 84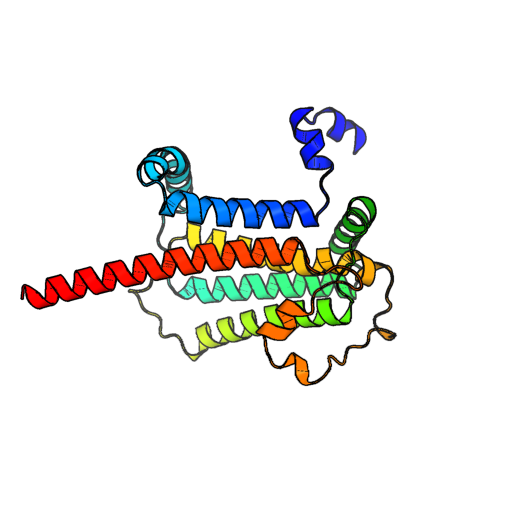.50 218 PHE A N 1
ATOM 1665 C CA . PHE A 1 218 ? 4.147 10.451 -3.215 1.00 84.50 218 PHE A CA 1
ATOM 1666 C C . PHE A 1 218 ? 3.826 10.175 -4.692 1.00 84.50 218 PHE A C 1
ATOM 1668 O O . PHE A 1 218 ? 4.745 10.060 -5.508 1.00 84.50 218 PHE A O 1
ATOM 1675 N N . VAL A 1 219 ? 2.542 10.116 -5.061 1.00 81.88 219 VAL A N 1
ATOM 1676 C CA . VAL A 1 219 ? 2.108 9.869 -6.448 1.00 81.88 219 VAL A CA 1
ATOM 1677 C C . VAL A 1 219 ? 2.635 10.953 -7.388 1.00 81.88 219 VAL A C 1
ATOM 1679 O O . VAL A 1 219 ? 3.214 10.636 -8.428 1.00 81.88 219 VAL A O 1
ATOM 1682 N N . ILE A 1 220 ? 2.507 12.227 -7.015 1.00 78.69 220 ILE A N 1
ATOM 1683 C CA . ILE A 1 220 ? 3.011 13.352 -7.814 1.00 78.69 220 ILE A CA 1
ATOM 1684 C C . ILE A 1 220 ? 4.535 13.267 -7.968 1.00 78.69 220 ILE A C 1
ATOM 1686 O O . ILE A 1 220 ? 5.049 13.416 -9.082 1.00 78.69 220 ILE A O 1
ATOM 1690 N N . ALA A 1 221 ? 5.266 12.990 -6.885 1.00 79.31 221 ALA A N 1
ATOM 1691 C CA . ALA A 1 221 ? 6.720 12.842 -6.917 1.00 79.31 221 ALA A CA 1
ATOM 1692 C C . ALA A 1 221 ? 7.160 11.704 -7.856 1.00 79.31 221 ALA A C 1
ATOM 1694 O O . ALA A 1 221 ? 8.086 11.875 -8.660 1.00 79.31 221 ALA A O 1
ATOM 1695 N N . ASN A 1 222 ? 6.467 10.564 -7.796 1.00 79.38 222 ASN A N 1
ATOM 1696 C CA . ASN A 1 222 ? 6.739 9.387 -8.616 1.00 79.38 222 ASN A CA 1
ATOM 1697 C C . ASN A 1 222 ? 6.428 9.616 -10.107 1.00 79.38 222 ASN A C 1
ATOM 1699 O O . ASN A 1 222 ? 7.255 9.309 -10.975 1.00 79.38 222 ASN A O 1
ATOM 1703 N N . LEU A 1 223 ? 5.276 10.216 -10.418 1.00 82.25 223 LEU A N 1
ATOM 1704 C CA . LEU A 1 223 ? 4.903 10.563 -11.792 1.00 82.25 223 LEU A CA 1
ATOM 1705 C C . LEU A 1 223 ? 5.872 11.586 -12.389 1.00 82.25 223 LEU A C 1
ATOM 1707 O O . LEU A 1 223 ? 6.282 11.446 -13.542 1.00 82.25 223 LEU A O 1
ATOM 1711 N N . SER A 1 224 ? 6.312 12.562 -11.592 1.00 78.12 224 SER A N 1
ATOM 1712 C CA . SER A 1 224 ? 7.310 13.554 -12.007 1.00 78.12 224 SER A CA 1
ATOM 1713 C C . SER A 1 224 ? 8.653 12.904 -12.361 1.00 78.12 224 SER A C 1
ATOM 1715 O O . SER A 1 224 ? 9.245 13.234 -13.393 1.00 78.12 224 SER A O 1
ATOM 1717 N N . ALA A 1 225 ? 9.111 11.934 -11.559 1.00 79.50 225 ALA A N 1
ATOM 1718 C CA . ALA A 1 225 ? 10.323 11.165 -11.854 1.00 79.50 225 ALA A CA 1
ATOM 1719 C C . ALA A 1 225 ? 10.197 10.411 -13.189 1.00 79.50 225 ALA A C 1
ATOM 1721 O O . ALA A 1 225 ? 11.091 10.457 -14.041 1.00 79.50 225 ALA A O 1
ATOM 1722 N N . THR A 1 226 ? 9.048 9.767 -13.396 1.00 80.94 226 THR A N 1
ATOM 1723 C CA . THR A 1 226 ? 8.752 8.982 -14.600 1.00 80.94 226 THR A CA 1
ATOM 1724 C C . THR A 1 226 ? 8.675 9.866 -15.850 1.00 80.94 226 THR A C 1
ATOM 1726 O O . THR A 1 226 ? 9.250 9.530 -16.892 1.00 80.94 226 THR A O 1
ATOM 1729 N N . ALA A 1 227 ? 8.040 11.036 -15.749 1.00 78.50 227 ALA A N 1
ATOM 1730 C CA . ALA A 1 227 ? 7.935 12.006 -16.837 1.00 78.50 227 ALA A CA 1
ATOM 1731 C C . ALA A 1 227 ? 9.314 12.523 -17.283 1.00 78.50 227 ALA A C 1
ATOM 1733 O O . ALA A 1 227 ? 9.597 12.579 -18.485 1.00 78.50 227 ALA A O 1
ATOM 1734 N N . LYS A 1 228 ? 10.207 12.833 -16.330 1.00 77.75 228 LYS A N 1
ATOM 1735 C CA . LYS A 1 228 ? 11.593 13.241 -16.626 1.00 77.75 228 LYS A CA 1
ATOM 1736 C C . LYS A 1 228 ? 12.380 12.138 -17.333 1.00 77.75 228 LYS A C 1
ATOM 1738 O O . LYS A 1 228 ? 13.016 12.416 -18.350 1.00 77.75 228 LYS A O 1
ATOM 1743 N N . SER A 1 229 ? 12.306 10.900 -16.835 1.00 77.75 229 SER A N 1
ATOM 1744 C CA . SER A 1 229 ? 12.973 9.741 -17.450 1.00 77.75 229 SER A CA 1
ATOM 1745 C C . SER A 1 229 ? 12.519 9.538 -18.902 1.00 77.75 229 SER A C 1
ATOM 1747 O O . SER A 1 229 ? 13.338 9.451 -19.818 1.00 77.75 229 SER A O 1
ATOM 1749 N N . THR A 1 230 ? 11.205 9.605 -19.135 1.00 78.81 230 THR A N 1
ATOM 1750 C CA . THR A 1 230 ? 10.600 9.457 -20.469 1.00 78.81 230 THR A CA 1
ATOM 1751 C C . THR A 1 230 ? 11.038 10.565 -21.429 1.00 78.81 230 THR A C 1
ATOM 1753 O O . THR A 1 230 ? 11.345 10.302 -22.592 1.00 78.81 230 THR A O 1
ATOM 1756 N N . ARG A 1 231 ? 11.099 11.820 -20.960 1.00 80.56 231 ARG A N 1
ATOM 1757 C CA . ARG A 1 231 ? 11.585 12.947 -21.770 1.00 80.56 231 ARG A CA 1
ATOM 1758 C C . ARG A 1 231 ? 13.044 12.750 -22.183 1.00 80.56 231 ARG A C 1
ATOM 1760 O O . ARG A 1 231 ? 13.352 12.942 -23.353 1.00 80.56 231 ARG A O 1
ATOM 1767 N N . LYS A 1 232 ? 13.916 12.344 -21.253 1.00 83.81 232 LYS A N 1
ATOM 1768 C CA . LYS A 1 232 ? 15.338 12.096 -21.541 1.00 83.81 232 LYS A CA 1
ATOM 1769 C C . LYS A 1 232 ? 15.513 11.009 -22.603 1.00 83.81 232 LYS A C 1
ATOM 1771 O O . LYS A 1 232 ? 16.277 11.210 -23.536 1.00 83.81 232 LYS A O 1
ATOM 1776 N N . TRP A 1 233 ? 14.787 9.896 -22.486 1.00 79.06 233 TRP A N 1
ATOM 1777 C CA . TRP A 1 233 ? 14.852 8.803 -23.461 1.00 79.06 233 TRP A CA 1
ATOM 1778 C C . TRP A 1 233 ? 14.420 9.240 -24.867 1.00 79.06 233 TRP A C 1
ATOM 1780 O O . TRP A 1 233 ? 15.102 8.917 -25.835 1.00 79.06 233 TRP A O 1
ATOM 1790 N N . ARG A 1 234 ? 13.341 10.032 -24.984 1.00 86.44 234 ARG A N 1
ATOM 1791 C CA . ARG A 1 234 ? 12.903 10.577 -26.282 1.00 86.44 234 ARG A CA 1
ATOM 1792 C C . ARG A 1 234 ? 13.962 11.469 -26.925 1.00 86.44 234 ARG A C 1
ATOM 1794 O O . ARG A 1 234 ? 14.275 11.261 -28.087 1.00 86.44 234 ARG A O 1
ATOM 1801 N N . LEU A 1 235 ? 14.551 12.385 -26.154 1.00 91.19 235 LEU A N 1
ATOM 1802 C CA . LEU A 1 235 ? 15.599 13.284 -26.650 1.00 91.19 235 LEU A CA 1
ATOM 1803 C C . LEU A 1 235 ? 16.848 12.524 -27.117 1.00 91.19 235 LEU A C 1
ATOM 1805 O O . LEU A 1 235 ? 17.418 12.861 -28.147 1.00 91.19 235 LEU A O 1
ATOM 1809 N N . VAL A 1 236 ? 17.273 11.493 -26.377 1.00 89.88 236 VAL A N 1
ATOM 1810 C CA . VAL A 1 236 ? 18.406 10.642 -26.788 1.00 89.88 236 VAL A CA 1
ATOM 1811 C C . VAL A 1 236 ? 18.100 9.950 -28.112 1.00 89.88 236 VAL A C 1
ATOM 1813 O O . VAL A 1 236 ? 18.929 9.977 -29.015 1.00 89.88 236 VAL A O 1
ATOM 1816 N N . ARG A 1 237 ? 16.892 9.395 -28.248 1.00 87.19 237 ARG A N 1
ATOM 1817 C CA . ARG A 1 237 ? 16.470 8.700 -29.464 1.00 87.19 237 ARG A CA 1
ATOM 1818 C C . ARG A 1 237 ? 16.390 9.634 -30.675 1.00 87.19 237 ARG A C 1
ATOM 1820 O O . ARG A 1 237 ? 16.831 9.254 -31.748 1.00 87.19 237 ARG A O 1
ATOM 1827 N N . GLU A 1 238 ? 15.879 10.852 -30.496 1.00 88.94 238 GLU A N 1
ATOM 1828 C CA . GLU A 1 238 ? 15.848 11.879 -31.550 1.00 88.94 238 GLU A CA 1
ATOM 1829 C C . GLU A 1 238 ? 17.263 12.257 -32.020 1.00 88.94 238 GLU A C 1
ATOM 1831 O O . GLU A 1 238 ? 17.502 12.394 -33.216 1.00 88.94 238 GLU A O 1
ATOM 1836 N N . VAL A 1 239 ? 18.225 12.380 -31.099 1.00 89.88 239 VAL A N 1
ATOM 1837 C CA . VAL A 1 239 ? 19.631 12.668 -31.440 1.00 89.88 239 VAL A CA 1
ATOM 1838 C C . VAL A 1 239 ? 20.302 11.496 -32.163 1.00 89.88 239 VAL A C 1
ATOM 1840 O O . VAL A 1 239 ? 21.109 11.723 -33.062 1.00 89.88 239 VAL A O 1
ATOM 1843 N N . GLU A 1 240 ? 20.001 10.255 -31.778 1.00 89.19 240 GLU A N 1
ATOM 1844 C CA . GLU A 1 240 ? 20.499 9.054 -32.463 1.00 89.19 240 GLU A CA 1
ATOM 1845 C C . GLU A 1 240 ? 19.941 8.946 -33.886 1.00 89.19 240 GLU A C 1
ATOM 1847 O O . GLU A 1 240 ? 20.695 8.666 -34.814 1.00 89.19 240 GLU A O 1
ATOM 1852 N N . GLU A 1 241 ? 18.654 9.241 -34.070 1.00 88.12 241 GLU A N 1
ATOM 1853 C CA . GLU A 1 241 ? 17.981 9.232 -35.373 1.00 88.12 241 GLU A CA 1
ATOM 1854 C C . GLU A 1 241 ? 18.488 10.349 -36.301 1.00 88.12 241 GLU A C 1
ATOM 1856 O O . GLU A 1 241 ? 18.577 10.146 -37.503 1.00 88.12 241 GLU A O 1
ATOM 1861 N N . GLN A 1 242 ? 18.902 11.500 -35.758 1.00 82.69 242 GLN A N 1
ATOM 1862 C CA . GLN A 1 242 ? 19.554 12.570 -36.532 1.00 82.69 242 GLN A CA 1
ATOM 1863 C C . GLN A 1 242 ? 21.024 12.289 -36.889 1.00 82.69 242 GLN A C 1
ATOM 1865 O O . GLN A 1 242 ? 21.609 13.025 -37.685 1.00 82.69 242 GLN A O 1
ATOM 1870 N N . ARG A 1 243 ? 21.651 11.284 -36.266 1.00 82.81 243 ARG A N 1
ATOM 1871 C CA . ARG A 1 243 ? 23.060 10.913 -36.487 1.00 82.81 243 ARG A CA 1
ATOM 1872 C C . ARG A 1 243 ? 23.250 9.723 -37.433 1.00 82.81 243 ARG A C 1
ATOM 1874 O O . ARG A 1 243 ? 24.392 9.494 -37.831 1.00 82.81 243 ARG A O 1
ATOM 1881 N N . GLY A 1 244 ? 22.191 8.967 -37.725 1.00 71.69 244 GLY A N 1
ATOM 1882 C CA . GLY A 1 244 ? 22.178 7.862 -38.693 1.00 71.69 244 GLY A CA 1
ATOM 1883 C C . GLY A 1 244 ? 21.730 8.320 -40.071 1.00 71.69 244 GLY A C 1
ATOM 1884 O O . GLY A 1 244 ? 22.221 7.718 -41.050 1.00 71.69 244 GLY A O 1
#

Organism: NCBI:txid1442378

Sequence (244 aa):
MASRILDRIPEALHPLLELAPSQYCQAFFGILGGGCIALQIVPPLQDALLGWPVRLLGAAGLLTRVPHSWFAHFYAALLCFQVFWLVQFVTGGRILTAIAEREVLRGKGSGGMELGQVVLAWGMLTMQGARRLYECFVVMKPSASSSMLAVHWVLSFLVYAVLSISIWIEGSDAILHTSMADADLAPPFWTLFPLVAFSMAAPRGSSFNGTLLATLFFVIANLSATAKSTRKWRLVREVEEQRG